Protein AF-A0A378WPT9-F1 (afdb_monomer_lite)

Foldseek 3Di:
DDDPVLLCLLQPLLVVLLVVLVCCLPPVLVVLVPDDLLVSLVVLLVCCVVCVVVNVVSLVSNLVSLVVQLVPDDDPLNVLSVLLSVLSVLLVCLCVPQQVVLNVLSNVCNVPPHDPCVVVSVVSNSVSSVSSSVSSNSSSVSSCCSSQVCVVVVVVVVPPPDDDDDDCRVVVSVFVVVVVCQQVVNDDDQWKWKWFQQLVHRDIDIGIFHWDDDPNWIKTKALAPPDSVLVRLVRRQWTWIGGHHDIAIKGWAKDPLVPCLVVQLCCCVRCVVSLVSSCVRVLFVDSHSNSRSVSSVPMIMIIIGGDD

InterPro domains:
  IPR012349 FMN-binding split barrel [G3DSA:2.30.110.10] (160-281)
  IPR013901 Anthrone oxygenase [PF08592] (54-142)

Organism: NCBI:txid134964

Structure (mmCIF, N/CA/C/O backbone):
data_AF-A0A378WPT9-F1
#
_entry.id   AF-A0A378WPT9-F1
#
loop_
_atom_site.group_PDB
_atom_site.id
_atom_site.type_symbol
_atom_site.label_atom_id
_atom_site.label_alt_id
_atom_site.label_comp_id
_atom_site.label_asym_id
_atom_site.label_entity_id
_atom_site.label_seq_id
_atom_site.pdbx_PDB_ins_code
_atom_site.Cartn_x
_atom_site.Cartn_y
_atom_site.Cartn_z
_atom_site.occupancy
_atom_site.B_iso_or_equiv
_atom_site.auth_seq_id
_atom_site.auth_comp_id
_atom_site.auth_asym_id
_atom_site.auth_atom_id
_atom_site.pdbx_PDB_model_num
ATOM 1 N N . MET A 1 1 ? 6.995 -2.272 22.817 1.00 54.47 1 MET A N 1
ATOM 2 C CA . MET A 1 1 ? 6.023 -1.960 21.741 1.00 54.47 1 MET A CA 1
ATOM 3 C C . MET A 1 1 ? 6.765 -1.294 20.589 1.00 54.47 1 MET A C 1
ATOM 5 O O . MET A 1 1 ? 7.613 -0.452 20.854 1.00 54.47 1 MET A O 1
ATOM 9 N N . LEU A 1 2 ? 6.489 -1.664 19.333 1.00 65.94 2 LEU A N 1
ATOM 10 C CA . LEU A 1 2 ? 7.047 -0.960 18.169 1.00 65.94 2 LEU A CA 1
ATOM 11 C C . LEU A 1 2 ? 6.568 0.499 18.138 1.00 65.94 2 LEU A C 1
ATOM 13 O O . LEU A 1 2 ? 5.363 0.740 18.232 1.00 65.94 2 LEU A O 1
ATOM 17 N N . SER A 1 3 ? 7.484 1.457 17.973 1.00 77.19 3 SER A N 1
ATOM 18 C CA . SER A 1 3 ? 7.113 2.871 17.858 1.00 77.19 3 SER A CA 1
ATOM 19 C C . SER A 1 3 ? 6.313 3.128 16.576 1.00 77.19 3 SER A C 1
ATOM 21 O O . SER A 1 3 ? 6.479 2.438 15.562 1.00 77.19 3 SER A O 1
ATOM 23 N N . LYS A 1 4 ? 5.434 4.138 16.611 1.00 79.56 4 LYS A N 1
ATOM 24 C CA . LYS A 1 4 ? 4.646 4.564 15.440 1.00 79.56 4 LYS A CA 1
ATOM 25 C C . LYS A 1 4 ? 5.554 4.894 14.251 1.00 79.56 4 LYS A C 1
ATOM 27 O O . LYS A 1 4 ? 5.231 4.518 13.130 1.00 79.56 4 LYS A O 1
ATOM 32 N N . SER A 1 5 ? 6.713 5.494 14.516 1.00 74.62 5 SER A N 1
ATOM 33 C CA . SER A 1 5 ? 7.710 5.845 13.504 1.00 74.62 5 SER A CA 1
ATOM 34 C C . SER A 1 5 ? 8.311 4.618 12.817 1.00 74.62 5 SER A C 1
ATOM 36 O O . SER A 1 5 ? 8.408 4.608 11.596 1.00 74.62 5 SER A O 1
ATOM 38 N N . VAL A 1 6 ? 8.633 3.544 13.555 1.00 76.62 6 VAL A N 1
ATOM 39 C CA . VAL A 1 6 ? 9.158 2.304 12.945 1.00 76.62 6 VAL A CA 1
ATOM 40 C C . VAL A 1 6 ? 8.102 1.638 12.063 1.00 76.62 6 VAL A C 1
ATOM 42 O O . VAL A 1 6 ? 8.413 1.189 10.966 1.00 76.62 6 VAL A O 1
ATOM 45 N N . ARG A 1 7 ? 6.838 1.612 12.503 1.00 83.81 7 ARG A N 1
ATOM 46 C CA . ARG A 1 7 ? 5.731 1.073 11.691 1.00 83.81 7 ARG A CA 1
ATOM 47 C C . ARG A 1 7 ? 5.487 1.908 10.435 1.00 83.81 7 ARG A C 1
ATOM 49 O O . ARG A 1 7 ? 5.281 1.342 9.367 1.00 83.81 7 ARG A O 1
ATOM 56 N N . GLY A 1 8 ? 5.523 3.233 10.572 1.00 82.69 8 GLY A N 1
ATOM 57 C CA . GLY A 1 8 ? 5.373 4.168 9.460 1.00 82.69 8 GLY A CA 1
ATOM 58 C C . GLY A 1 8 ? 6.480 3.995 8.424 1.00 82.69 8 GLY A C 1
ATOM 59 O O . GLY A 1 8 ? 6.181 3.785 7.255 1.00 82.69 8 GLY A O 1
ATOM 60 N N . ALA A 1 9 ? 7.742 3.984 8.857 1.00 77.81 9 ALA A N 1
ATOM 61 C CA . ALA A 1 9 ? 8.887 3.772 7.973 1.00 77.81 9 ALA A CA 1
ATOM 62 C C . ALA A 1 9 ? 8.844 2.399 7.284 1.00 77.81 9 ALA A C 1
ATOM 64 O O . ALA A 1 9 ? 9.086 2.306 6.081 1.00 77.81 9 ALA A O 1
ATOM 65 N N . ALA A 1 10 ? 8.478 1.344 8.022 1.00 86.75 10 ALA A N 1
ATOM 66 C CA . ALA A 1 10 ? 8.363 -0.000 7.469 1.00 86.75 10 ALA A CA 1
ATOM 67 C C . ALA A 1 10 ? 7.264 -0.116 6.405 1.00 86.75 10 ALA A C 1
ATOM 69 O O . ALA A 1 10 ? 7.409 -0.932 5.510 1.00 86.75 10 ALA A O 1
ATOM 70 N N . LEU A 1 11 ? 6.198 0.689 6.467 1.00 93.00 11 LEU A N 1
ATOM 71 C CA . LEU A 1 11 ? 5.163 0.735 5.429 1.00 93.00 11 LEU A CA 1
ATOM 72 C C . LEU A 1 11 ? 5.537 1.656 4.262 1.00 93.00 11 LEU A C 1
ATOM 74 O O . LEU A 1 11 ? 5.280 1.312 3.111 1.00 93.00 11 LEU A O 1
ATOM 78 N N . LEU A 1 12 ? 6.137 2.812 4.551 1.00 94.56 12 LEU A N 1
ATOM 79 C CA . LEU A 1 12 ? 6.382 3.865 3.569 1.00 94.56 12 LEU A CA 1
ATOM 80 C C . LEU A 1 12 ? 7.315 3.403 2.446 1.00 94.56 12 LEU A C 1
ATOM 82 O O . LEU A 1 12 ? 6.942 3.459 1.277 1.00 94.56 12 LEU A O 1
ATOM 86 N N . PHE A 1 13 ? 8.520 2.938 2.785 1.00 94.62 13 PHE A N 1
ATOM 87 C CA . PHE A 1 13 ? 9.540 2.660 1.769 1.00 94.62 13 PHE A CA 1
ATOM 88 C C . PHE A 1 13 ? 9.249 1.398 0.945 1.00 94.62 13 PHE A C 1
ATOM 90 O O . PHE A 1 13 ? 9.305 1.486 -0.281 1.00 94.62 13 PHE A O 1
ATOM 97 N N . PRO A 1 14 ? 8.859 0.251 1.539 1.00 95.50 14 PRO A N 1
ATOM 98 C CA . PRO A 1 14 ? 8.417 -0.901 0.755 1.00 95.50 14 PRO A CA 1
ATOM 99 C C . PRO A 1 14 ? 7.168 -0.608 -0.086 1.00 95.50 14 PRO A C 1
ATOM 101 O O . PRO A 1 14 ? 7.064 -1.124 -1.195 1.00 95.50 14 PRO A O 1
ATOM 104 N N . GLY A 1 15 ? 6.254 0.246 0.393 1.00 96.75 15 GLY A N 1
ATOM 105 C CA . GLY A 1 15 ? 5.071 0.661 -0.364 1.00 96.75 15 GLY A CA 1
ATOM 106 C C . GLY A 1 15 ? 5.412 1.510 -1.587 1.00 96.75 15 GLY A C 1
ATOM 107 O O . GLY A 1 15 ? 4.961 1.205 -2.690 1.00 96.75 15 GLY A O 1
ATOM 108 N N . LEU A 1 16 ? 6.264 2.527 -1.419 1.00 96.62 16 LEU A N 1
ATOM 109 C CA . LEU A 1 16 ? 6.780 3.332 -2.532 1.00 96.62 16 LEU A CA 1
ATOM 110 C C . LEU A 1 16 ? 7.555 2.471 -3.538 1.00 96.62 16 LEU A C 1
ATOM 112 O O . LEU A 1 16 ? 7.388 2.639 -4.744 1.00 96.62 16 LEU A O 1
ATOM 116 N N . LEU A 1 17 ? 8.359 1.516 -3.057 1.00 95.38 17 LEU A N 1
ATOM 117 C CA . LEU A 1 17 ? 9.118 0.605 -3.913 1.00 95.38 17 LEU A CA 1
ATOM 118 C C . LEU A 1 17 ? 8.195 -0.304 -4.735 1.00 95.38 17 LEU A C 1
ATOM 120 O O . LEU A 1 17 ? 8.354 -0.405 -5.952 1.00 95.38 17 LEU A O 1
ATOM 124 N N . ALA A 1 18 ? 7.219 -0.941 -4.080 1.00 97.12 18 ALA A N 1
ATOM 125 C CA . ALA A 1 18 ? 6.232 -1.792 -4.734 1.00 97.12 18 ALA A CA 1
ATOM 126 C C . ALA A 1 18 ? 5.399 -1.005 -5.757 1.00 97.12 18 ALA A C 1
ATOM 128 O O . ALA A 1 18 ? 5.157 -1.504 -6.852 1.00 97.12 18 ALA A O 1
ATOM 129 N N . GLY A 1 19 ? 5.018 0.236 -5.437 1.00 95.19 19 GLY A N 1
ATOM 130 C CA . GLY A 1 19 ? 4.308 1.126 -6.354 1.00 95.19 19 GLY A CA 1
ATOM 131 C C . GLY A 1 19 ? 5.138 1.504 -7.583 1.00 95.19 19 GLY A C 1
ATOM 132 O O . GLY A 1 19 ? 4.665 1.354 -8.707 1.00 95.19 19 GLY A O 1
ATOM 133 N N . ALA A 1 20 ? 6.388 1.935 -7.390 1.00 93.75 20 ALA A N 1
ATOM 134 C CA . ALA A 1 20 ? 7.275 2.334 -8.484 1.00 93.75 20 ALA A CA 1
ATOM 135 C C . ALA A 1 20 ? 7.578 1.169 -9.442 1.00 93.75 20 ALA A C 1
ATOM 137 O O . ALA A 1 20 ? 7.492 1.319 -10.662 1.00 93.75 20 ALA A O 1
ATOM 138 N N . PHE A 1 21 ? 7.892 -0.011 -8.900 1.00 94.25 21 PHE A N 1
ATOM 139 C CA . PHE A 1 21 ? 8.101 -1.212 -9.708 1.00 94.25 21 PHE A CA 1
ATOM 140 C C . PHE A 1 21 ? 6.812 -1.719 -10.349 1.00 94.25 21 PHE A C 1
ATOM 142 O O . PHE A 1 21 ? 6.828 -2.056 -11.527 1.00 94.25 21 PHE A O 1
ATOM 149 N N . GLY A 1 22 ? 5.695 -1.714 -9.620 1.00 93.38 22 GLY A N 1
ATOM 150 C CA . GLY A 1 22 ? 4.393 -2.111 -10.148 1.00 93.38 22 GLY A CA 1
ATOM 151 C C . GLY A 1 22 ? 3.978 -1.257 -11.342 1.00 93.38 22 GLY A C 1
ATOM 152 O O . GLY A 1 22 ? 3.666 -1.799 -12.397 1.00 93.38 22 GLY A O 1
ATOM 153 N N . TYR A 1 23 ? 4.064 0.071 -11.216 1.00 94.00 23 TYR A N 1
ATOM 154 C CA . TYR A 1 23 ? 3.789 0.990 -12.321 1.00 94.00 23 TYR A CA 1
ATOM 155 C C . TYR A 1 23 ? 4.724 0.746 -13.512 1.00 94.00 23 TYR A C 1
ATOM 157 O O . TYR A 1 23 ? 4.277 0.710 -14.659 1.00 94.00 23 TYR A O 1
ATOM 165 N N . GLY A 1 24 ? 6.015 0.529 -13.243 1.00 91.75 24 GLY A N 1
ATOM 166 C CA . GLY A 1 24 ? 6.990 0.167 -14.268 1.00 91.75 24 GLY A CA 1
ATOM 167 C C . GLY A 1 24 ? 6.595 -1.097 -15.034 1.00 91.75 24 GLY A C 1
ATOM 168 O O . GLY A 1 24 ? 6.582 -1.089 -16.262 1.00 91.75 24 GLY A O 1
ATOM 169 N N . ALA A 1 25 ? 6.214 -2.149 -14.312 1.00 91.62 25 ALA A N 1
ATOM 170 C CA . ALA A 1 25 ? 5.889 -3.455 -14.868 1.00 91.62 25 ALA A CA 1
ATOM 171 C C . ALA A 1 25 ? 4.603 -3.456 -15.707 1.00 91.62 25 ALA A C 1
ATOM 173 O O . ALA A 1 25 ? 4.537 -4.177 -16.700 1.00 91.62 25 ALA A O 1
ATOM 174 N N . VAL A 1 26 ? 3.592 -2.668 -15.320 1.00 90.94 26 VAL A N 1
ATOM 175 C CA . VAL A 1 26 ? 2.279 -2.668 -15.994 1.00 90.94 26 VAL A CA 1
ATOM 176 C C . VAL A 1 26 ? 2.121 -1.571 -17.045 1.00 90.94 26 VAL A C 1
ATOM 178 O O . VAL A 1 26 ? 1.349 -1.761 -17.973 1.00 90.94 26 VAL A O 1
ATOM 181 N N . ASN A 1 27 ? 2.858 -0.458 -16.944 1.00 90.62 27 ASN A N 1
ATOM 182 C CA . ASN A 1 27 ? 2.762 0.648 -17.905 1.00 90.62 27 ASN A CA 1
ATOM 183 C C . ASN A 1 27 ? 4.053 0.828 -18.706 1.00 90.62 27 ASN A C 1
ATOM 185 O O . ASN A 1 27 ? 4.047 0.736 -19.929 1.00 90.62 27 ASN A O 1
ATOM 189 N N . VAL A 1 28 ? 5.180 1.067 -18.029 1.00 91.00 28 VAL A N 1
ATOM 190 C CA . VAL A 1 28 ? 6.424 1.497 -18.697 1.00 91.00 28 VAL A CA 1
ATOM 191 C C . VAL A 1 28 ? 6.997 0.401 -19.599 1.00 91.00 28 VAL A C 1
ATOM 193 O O . VAL A 1 28 ? 7.442 0.691 -20.706 1.00 91.00 28 VAL A O 1
ATOM 196 N N . VAL A 1 29 ? 6.969 -0.863 -19.159 1.00 91.19 29 VAL A N 1
ATOM 197 C CA . VAL A 1 29 ? 7.432 -1.999 -19.977 1.00 91.19 29 VAL A CA 1
ATOM 198 C C . VAL A 1 29 ? 6.613 -2.135 -21.257 1.00 91.19 29 VAL A C 1
ATOM 200 O O . VAL A 1 29 ? 7.190 -2.355 -22.317 1.00 91.19 29 VAL A O 1
ATOM 203 N N . TYR A 1 30 ? 5.293 -1.972 -21.174 1.00 91.81 30 TYR A N 1
ATOM 204 C CA . TYR A 1 30 ? 4.422 -2.061 -22.343 1.00 91.81 30 TYR A CA 1
ATOM 205 C C . TYR A 1 30 ? 4.609 -0.859 -23.268 1.00 91.81 30 TYR A C 1
ATOM 207 O O . TYR A 1 30 ? 4.782 -1.054 -24.463 1.00 91.81 30 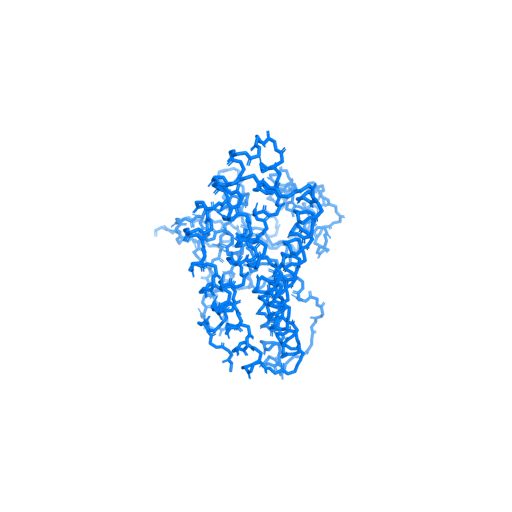TYR A O 1
ATOM 215 N N . ALA A 1 31 ? 4.743 0.354 -22.726 1.00 91.88 31 ALA A N 1
ATOM 216 C CA . ALA A 1 31 ? 5.082 1.534 -23.520 1.00 91.88 31 ALA A CA 1
ATOM 217 C C . ALA A 1 31 ? 6.404 1.362 -24.296 1.00 91.88 31 ALA A C 1
ATOM 219 O O . ALA A 1 31 ? 6.502 1.752 -25.454 1.00 91.88 31 ALA A O 1
ATOM 220 N N . PHE A 1 32 ? 7.414 0.711 -23.704 1.00 92.56 32 PHE A N 1
ATOM 221 C CA . PHE A 1 32 ? 8.672 0.398 -24.392 1.00 92.56 32 PHE A CA 1
ATOM 222 C C . PHE A 1 32 ? 8.554 -0.621 -25.535 1.00 92.56 32 PHE A C 1
ATOM 224 O O . PHE A 1 32 ? 9.524 -0.784 -26.279 1.00 92.56 32 PHE A O 1
ATOM 231 N N . ARG A 1 33 ? 7.449 -1.365 -25.637 1.00 90.06 33 ARG A N 1
ATOM 232 C CA . ARG A 1 33 ? 7.206 -2.320 -26.730 1.00 90.06 33 ARG A CA 1
ATOM 233 C C . ARG A 1 33 ? 6.516 -1.665 -27.929 1.00 90.06 33 ARG A C 1
ATOM 235 O O . ARG A 1 33 ? 6.688 -2.159 -29.033 1.00 90.06 33 ARG A O 1
ATOM 242 N N . GLU A 1 34 ? 5.815 -0.556 -27.708 1.00 94.12 34 GLU A N 1
ATOM 243 C CA . GLU A 1 34 ? 5.058 0.168 -28.741 1.00 94.12 34 GLU A CA 1
ATOM 244 C C . GLU A 1 34 ? 5.898 1.182 -29.529 1.00 94.12 34 GLU A C 1
ATOM 246 O O . GLU A 1 34 ? 5.472 1.674 -30.569 1.00 94.12 34 GLU A O 1
ATOM 251 N N . VAL A 1 35 ? 7.087 1.538 -29.034 1.00 94.62 35 VAL A N 1
ATOM 252 C CA . VAL A 1 35 ? 7.933 2.570 -29.648 1.00 94.62 35 VAL A CA 1
ATOM 253 C C . VAL A 1 35 ? 9.115 1.969 -30.418 1.00 94.62 35 VAL A C 1
ATOM 255 O O . VAL A 1 35 ? 9.619 0.908 -30.032 1.00 94.62 35 VAL A O 1
ATOM 258 N N . PRO A 1 36 ? 9.620 2.665 -31.458 1.00 95.69 36 PRO A N 1
ATOM 259 C CA . PRO A 1 36 ? 10.861 2.302 -32.143 1.00 95.69 36 PRO A CA 1
ATOM 260 C C . PRO A 1 36 ? 12.048 2.103 -31.184 1.00 95.69 36 PRO A C 1
ATOM 262 O O . PRO A 1 36 ? 12.105 2.690 -30.099 1.00 95.69 36 PRO A O 1
ATOM 265 N N . LEU A 1 37 ? 13.012 1.256 -31.565 1.00 92.69 37 LEU A N 1
ATOM 266 C CA . LEU A 1 37 ? 14.121 0.853 -30.684 1.00 92.69 37 LEU A CA 1
ATOM 267 C C . LEU A 1 37 ? 15.026 2.016 -30.263 1.00 92.69 37 LEU A C 1
ATOM 269 O O . LEU A 1 37 ? 15.473 2.059 -29.117 1.00 92.69 37 LEU A O 1
ATOM 273 N N . ASP A 1 38 ? 15.277 2.960 -31.161 1.00 92.56 38 ASP A N 1
ATOM 274 C CA . ASP A 1 38 ? 16.030 4.188 -30.906 1.00 92.56 38 ASP A CA 1
ATOM 275 C C . ASP A 1 38 ? 15.329 5.063 -29.854 1.00 92.56 38 ASP A C 1
ATOM 277 O O . ASP A 1 38 ? 15.961 5.490 -28.880 1.00 92.56 38 ASP A O 1
ATOM 281 N N . VAL A 1 39 ? 14.006 5.235 -29.968 1.00 94.75 39 VAL A N 1
ATOM 282 C CA . VAL A 1 39 ? 13.186 5.952 -28.979 1.00 94.75 39 VAL A CA 1
ATOM 283 C C . VAL A 1 39 ? 13.199 5.211 -27.641 1.00 94.75 39 VAL A C 1
ATOM 285 O O . VAL A 1 39 ? 13.451 5.820 -26.595 1.00 94.75 39 VAL A O 1
ATOM 288 N N . ARG A 1 40 ? 13.000 3.883 -27.662 1.00 94.44 40 ARG A N 1
ATOM 289 C CA . ARG A 1 40 ? 13.069 3.019 -26.474 1.00 94.44 40 ARG A CA 1
ATOM 290 C C . ARG A 1 40 ? 14.395 3.213 -25.751 1.00 94.44 40 ARG A C 1
ATOM 292 O O . ARG A 1 40 ? 14.383 3.486 -24.554 1.00 94.44 40 ARG A O 1
ATOM 299 N N . PHE A 1 41 ? 15.529 3.048 -26.430 1.00 94.62 41 PHE A N 1
ATOM 300 C CA . PHE A 1 41 ? 16.849 3.110 -25.799 1.00 94.62 41 PHE A CA 1
ATOM 301 C C . PHE A 1 41 ? 17.178 4.513 -25.297 1.00 94.62 41 PHE A C 1
ATOM 303 O O . PHE A 1 41 ? 17.634 4.648 -24.159 1.00 94.62 41 PHE A O 1
ATOM 310 N N . THR A 1 42 ? 16.864 5.550 -26.073 1.00 93.44 42 THR A N 1
ATOM 311 C CA . THR A 1 42 ? 17.063 6.947 -25.668 1.00 93.44 42 THR A CA 1
ATOM 312 C C . THR A 1 42 ? 16.286 7.269 -24.391 1.00 93.44 42 THR A C 1
ATOM 314 O O . THR A 1 42 ? 16.871 7.717 -23.398 1.00 93.44 42 THR A O 1
ATOM 317 N N . PHE A 1 43 ? 14.983 6.958 -24.363 1.00 93.12 43 PHE A N 1
ATOM 318 C CA . PHE A 1 43 ? 14.150 7.192 -23.185 1.00 93.12 43 PHE A CA 1
ATOM 319 C C . PHE A 1 43 ? 14.582 6.326 -21.996 1.00 93.12 43 PHE A C 1
ATOM 321 O O . PHE A 1 43 ? 14.669 6.818 -20.873 1.00 93.12 43 PHE A O 1
ATOM 328 N N . HIS A 1 44 ? 14.922 5.054 -22.219 1.00 92.38 44 HIS A N 1
ATOM 329 C CA . HIS A 1 44 ? 15.377 4.149 -21.163 1.00 92.38 44 HIS A CA 1
ATOM 330 C C . HIS A 1 44 ? 16.659 4.663 -20.493 1.00 92.38 44 HIS A C 1
ATOM 332 O O . HIS A 1 44 ? 16.755 4.675 -19.265 1.00 92.38 44 HIS A O 1
ATOM 338 N N . VAL A 1 45 ? 17.637 5.142 -21.266 1.00 92.38 45 VAL A N 1
ATOM 339 C CA . VAL A 1 45 ? 18.879 5.713 -20.723 1.00 92.38 45 VAL A CA 1
ATOM 340 C C . VAL A 1 45 ? 18.610 6.982 -19.920 1.00 92.38 45 VAL A C 1
ATOM 342 O O . VAL A 1 45 ? 19.143 7.118 -18.812 1.00 92.38 45 VAL A O 1
ATOM 345 N N . ALA A 1 46 ? 17.774 7.887 -20.438 1.00 92.75 46 ALA A N 1
ATOM 346 C CA . ALA A 1 46 ? 17.387 9.105 -19.731 1.00 92.75 46 ALA A CA 1
ATOM 347 C C . ALA A 1 46 ? 16.677 8.779 -18.407 1.00 92.75 46 ALA A C 1
ATOM 349 O O . ALA A 1 46 ? 17.082 9.258 -17.345 1.00 92.75 46 ALA A O 1
ATOM 350 N N . LEU A 1 47 ? 15.695 7.876 -18.453 1.00 89.75 47 LEU A N 1
ATOM 351 C CA . LEU A 1 47 ? 14.941 7.418 -17.291 1.00 89.75 47 LEU A CA 1
ATOM 352 C C . LEU A 1 47 ? 15.861 6.831 -16.217 1.00 89.75 47 LEU A C 1
ATOM 354 O O . LEU A 1 47 ? 15.711 7.135 -15.038 1.00 89.75 47 LEU A O 1
ATOM 358 N N . MET A 1 48 ? 16.843 6.012 -16.598 1.00 87.06 48 MET A N 1
ATOM 359 C CA . MET A 1 48 ? 17.765 5.399 -15.638 1.00 87.06 48 MET A CA 1
ATOM 360 C C . MET A 1 48 ? 18.765 6.368 -15.029 1.00 87.06 48 MET A C 1
ATOM 362 O O . MET A 1 48 ? 19.160 6.172 -13.879 1.00 87.06 48 MET A O 1
ATOM 366 N N . ARG A 1 49 ? 19.174 7.403 -15.767 1.00 87.31 49 ARG A N 1
ATOM 367 C CA . ARG A 1 49 ? 20.039 8.456 -15.228 1.00 87.31 49 ARG A CA 1
ATOM 368 C C . ARG A 1 49 ? 19.349 9.180 -14.071 1.00 87.31 49 ARG A C 1
ATOM 370 O O . ARG A 1 49 ? 19.986 9.422 -13.053 1.00 87.31 49 ARG A O 1
ATOM 377 N N . VAL A 1 50 ? 18.055 9.466 -14.217 1.00 86.12 50 VAL A N 1
ATOM 378 C CA . VAL A 1 50 ? 17.252 10.159 -13.198 1.00 86.12 50 VAL A CA 1
ATOM 379 C C . VAL A 1 50 ? 16.828 9.207 -12.075 1.00 86.12 50 VAL A C 1
ATOM 381 O O . VAL A 1 50 ? 17.013 9.506 -10.897 1.00 86.12 50 VAL A O 1
ATOM 384 N N . ASN A 1 51 ? 16.315 8.023 -12.418 1.00 85.62 51 ASN A N 1
ATOM 385 C CA . ASN A 1 51 ? 15.760 7.092 -11.433 1.00 85.62 51 ASN A CA 1
ATOM 386 C C . ASN A 1 51 ? 16.819 6.289 -10.676 1.00 85.62 51 ASN A C 1
ATOM 388 O O . ASN A 1 51 ? 16.522 5.778 -9.599 1.00 85.62 51 ASN A O 1
ATOM 392 N N . GLY A 1 52 ? 18.032 6.138 -11.213 1.00 82.69 52 GLY A N 1
ATOM 393 C CA . GLY A 1 52 ? 19.080 5.296 -10.631 1.00 82.69 52 GLY A CA 1
ATOM 394 C C . GLY A 1 52 ? 19.343 5.598 -9.149 1.00 82.69 52 GLY A C 1
ATOM 395 O O . GLY A 1 52 ? 19.132 4.708 -8.321 1.00 82.69 52 GLY A O 1
ATOM 396 N N . PRO A 1 53 ? 19.735 6.834 -8.786 1.00 84.94 53 PRO A N 1
ATOM 397 C CA . PRO A 1 53 ? 19.995 7.210 -7.395 1.00 84.94 53 PRO A CA 1
ATOM 398 C C . PRO A 1 53 ? 18.761 7.080 -6.495 1.00 84.94 53 PRO A C 1
ATOM 400 O O . PRO A 1 53 ? 18.851 6.553 -5.387 1.00 84.94 53 PRO A O 1
ATOM 403 N N . VAL A 1 54 ? 17.594 7.509 -6.989 1.00 87.56 54 VAL A N 1
ATOM 404 C CA . VAL A 1 54 ? 16.330 7.480 -6.236 1.00 87.56 54 VAL A CA 1
ATOM 405 C C . VAL A 1 54 ? 15.943 6.046 -5.882 1.00 87.56 54 VAL A C 1
ATOM 407 O O . VAL A 1 54 ? 15.643 5.749 -4.726 1.00 87.56 54 VAL A O 1
ATOM 410 N N . MET A 1 55 ? 16.005 5.134 -6.853 1.00 88.94 55 MET A N 1
ATOM 411 C CA . MET A 1 55 ? 15.627 3.740 -6.643 1.00 88.94 55 MET A CA 1
ATOM 412 C C . MET A 1 55 ? 16.607 3.011 -5.727 1.00 88.94 55 MET A C 1
ATOM 414 O O . MET A 1 55 ? 16.160 2.265 -4.863 1.00 88.94 55 MET A O 1
ATOM 418 N N . GLN A 1 56 ? 17.920 3.234 -5.851 1.00 86.38 56 GLN A N 1
ATOM 419 C CA . GLN A 1 56 ? 18.894 2.604 -4.947 1.00 86.38 56 GLN A CA 1
ATOM 420 C C . GLN A 1 56 ? 18.684 3.047 -3.493 1.00 86.38 56 GLN A C 1
ATOM 422 O O . GLN A 1 56 ? 18.634 2.201 -2.597 1.00 86.38 56 GLN A O 1
ATOM 427 N N . SER A 1 57 ? 18.465 4.346 -3.267 1.00 88.56 57 SER A N 1
ATOM 428 C CA . SER A 1 57 ? 18.140 4.885 -1.941 1.00 88.56 57 SER A CA 1
ATOM 429 C C . SER A 1 57 ? 16.841 4.296 -1.393 1.00 88.56 57 SER A C 1
ATOM 431 O O . SER A 1 57 ? 16.7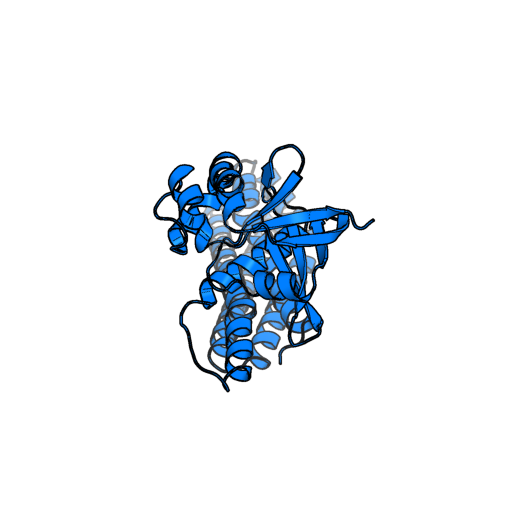97 3.830 -0.255 1.00 88.56 57 SER A O 1
ATOM 433 N N . LEU A 1 58 ? 15.789 4.247 -2.216 1.00 91.94 58 LEU A N 1
ATOM 434 C CA . LEU A 1 58 ? 14.495 3.695 -1.823 1.00 91.94 58 LEU A CA 1
ATOM 435 C C . LEU A 1 58 ? 14.585 2.209 -1.451 1.00 91.94 58 LEU A C 1
ATOM 437 O O . LEU A 1 58 ? 13.995 1.782 -0.459 1.00 91.94 58 LEU A O 1
ATOM 441 N N . MET A 1 59 ? 15.348 1.423 -2.212 1.00 91.75 59 MET A N 1
ATOM 442 C CA . MET A 1 59 ? 15.566 0.007 -1.921 1.00 91.75 59 MET A CA 1
ATOM 443 C C . MET A 1 59 ? 16.353 -0.194 -0.626 1.00 91.75 59 MET A C 1
ATOM 445 O O . MET A 1 59 ? 15.946 -1.010 0.200 1.00 91.75 59 MET A O 1
ATOM 449 N N . GLY A 1 60 ? 17.424 0.576 -0.406 1.00 89.06 60 GLY A N 1
ATOM 450 C CA . GLY A 1 60 ? 18.185 0.534 0.845 1.00 89.06 60 GLY A CA 1
ATOM 451 C C . GLY A 1 60 ? 17.313 0.860 2.061 1.00 89.06 60 GLY A C 1
ATOM 452 O O . GLY A 1 60 ? 17.326 0.130 3.053 1.00 89.06 60 GLY A O 1
ATOM 453 N N . LEU A 1 61 ? 16.475 1.895 1.956 1.00 93.31 61 LEU A N 1
ATOM 454 C CA . LEU A 1 61 ? 15.529 2.279 3.007 1.00 93.31 61 LEU A CA 1
ATOM 455 C C . LEU A 1 61 ? 14.427 1.231 3.227 1.00 93.31 61 LEU A C 1
ATOM 457 O O . LEU A 1 61 ? 14.025 1.000 4.367 1.00 93.31 61 LEU A O 1
ATOM 461 N N . ALA A 1 62 ? 13.963 0.554 2.173 1.00 94.38 62 ALA A N 1
ATOM 462 C CA . ALA A 1 62 ? 13.004 -0.544 2.285 1.00 94.38 62 ALA A CA 1
ATOM 463 C C . ALA A 1 62 ? 13.610 -1.774 2.990 1.00 94.38 62 ALA A C 1
ATOM 465 O O . ALA A 1 62 ? 12.973 -2.352 3.878 1.00 94.38 62 ALA A O 1
ATOM 466 N N . VAL A 1 63 ? 14.852 -2.152 2.658 1.00 94.56 63 VAL A N 1
ATOM 467 C CA . VAL A 1 63 ? 15.579 -3.231 3.354 1.00 94.56 63 VAL A CA 1
ATOM 468 C C . VAL A 1 63 ? 15.778 -2.863 4.822 1.00 94.56 63 VAL A C 1
ATOM 470 O O . VAL A 1 63 ? 15.404 -3.635 5.703 1.00 94.56 63 VAL A O 1
ATOM 473 N N . LEU A 1 64 ? 16.283 -1.660 5.104 1.00 92.00 64 LEU A N 1
ATOM 474 C CA . LEU A 1 64 ? 16.508 -1.196 6.471 1.00 92.00 64 LEU A CA 1
ATOM 475 C C . LEU A 1 64 ? 15.203 -1.156 7.278 1.00 92.00 64 LEU A C 1
ATOM 477 O O . LEU A 1 64 ? 15.152 -1.665 8.395 1.00 92.00 64 LEU A O 1
ATOM 481 N N . GLY A 1 65 ? 14.131 -0.600 6.709 1.00 91.12 65 GLY A N 1
ATOM 482 C CA . GLY A 1 65 ? 12.829 -0.496 7.367 1.00 91.12 65 GLY A CA 1
ATOM 483 C C . GLY A 1 65 ? 12.233 -1.859 7.723 1.00 91.12 65 GLY A C 1
ATOM 484 O O . GLY A 1 65 ? 11.752 -2.050 8.843 1.00 91.12 65 GLY A O 1
ATOM 485 N N . THR A 1 66 ? 12.310 -2.831 6.808 1.00 94.50 66 THR A N 1
ATOM 486 C CA . THR A 1 66 ? 11.836 -4.202 7.072 1.00 94.50 66 THR A CA 1
ATOM 487 C C . THR A 1 66 ? 12.728 -4.942 8.066 1.00 94.50 66 THR A C 1
ATOM 489 O O . THR A 1 66 ? 12.207 -5.628 8.944 1.00 94.50 66 THR A O 1
ATOM 492 N N . LEU A 1 67 ? 14.050 -4.753 8.005 1.00 94.62 67 LEU A N 1
ATOM 493 C CA . LEU A 1 67 ? 14.991 -5.347 8.955 1.00 94.62 67 LEU A CA 1
ATOM 494 C C . LEU A 1 67 ? 14.771 -4.807 10.373 1.00 94.62 67 LEU A C 1
ATOM 496 O O . LEU A 1 67 ? 14.676 -5.583 11.323 1.00 94.62 67 LEU A O 1
ATOM 500 N N . VAL A 1 68 ? 14.618 -3.487 10.527 1.00 91.75 68 VAL A N 1
ATOM 501 C CA . VAL A 1 68 ? 14.291 -2.872 11.822 1.00 91.75 68 VAL A CA 1
ATOM 502 C C . VAL A 1 68 ? 12.951 -3.402 12.332 1.00 91.75 68 VAL A C 1
ATOM 504 O O . VAL A 1 68 ? 12.841 -3.739 13.511 1.00 91.75 68 VAL A O 1
ATOM 507 N N . LEU A 1 69 ? 11.940 -3.537 11.465 1.00 91.19 69 LEU A N 1
ATOM 508 C CA . LEU A 1 69 ? 10.667 -4.159 11.833 1.00 91.19 69 LEU A CA 1
ATOM 509 C C . LEU A 1 69 ? 10.871 -5.598 12.329 1.00 91.19 69 LEU A C 1
ATOM 511 O O . LEU A 1 69 ? 10.312 -5.950 13.367 1.00 91.19 69 LEU A O 1
ATOM 515 N N . ALA A 1 70 ? 11.682 -6.410 11.649 1.00 94.00 70 ALA A N 1
ATOM 516 C CA . ALA A 1 70 ? 11.962 -7.790 12.040 1.00 94.00 70 ALA A CA 1
ATOM 517 C C . ALA A 1 70 ? 12.679 -7.874 13.395 1.00 94.00 70 ALA A C 1
ATOM 519 O O . ALA A 1 70 ? 12.202 -8.566 14.294 1.00 94.00 70 ALA A O 1
ATOM 520 N N . VAL A 1 71 ? 13.761 -7.112 13.581 1.00 93.50 71 VAL A N 1
ATOM 521 C CA . VAL A 1 71 ? 14.556 -7.085 14.822 1.00 93.50 71 VAL A CA 1
ATOM 522 C C . VAL A 1 71 ? 13.727 -6.603 16.016 1.00 93.50 71 VAL A C 1
ATOM 524 O O . VAL A 1 71 ? 13.879 -7.104 17.128 1.00 93.50 71 VAL A O 1
ATOM 527 N N . ARG A 1 72 ? 12.821 -5.641 15.802 1.00 88.81 72 ARG A N 1
ATOM 528 C CA . ARG A 1 72 ? 11.981 -5.064 16.866 1.00 88.81 72 ARG A CA 1
ATOM 529 C C . ARG A 1 72 ? 10.692 -5.855 17.129 1.00 88.81 72 ARG A C 1
ATOM 531 O O . ARG A 1 72 ? 9.977 -5.526 18.077 1.00 88.81 72 ARG A O 1
ATOM 538 N N . SER A 1 73 ? 10.386 -6.867 16.318 1.00 86.44 73 SER A N 1
ATOM 539 C CA . SER A 1 73 ? 9.198 -7.721 16.455 1.00 86.44 73 SER A CA 1
ATOM 540 C C . SER A 1 73 ? 9.504 -9.016 17.214 1.00 86.44 73 SER A C 1
ATOM 542 O O . SER A 1 73 ? 10.649 -9.458 17.298 1.00 86.44 73 SER A O 1
ATOM 544 N N . ARG A 1 74 ? 8.467 -9.672 17.751 1.00 85.06 74 ARG A N 1
ATOM 545 C CA . ARG A 1 74 ? 8.577 -10.975 18.434 1.00 85.06 74 ARG A CA 1
ATOM 546 C C . ARG A 1 74 ? 7.622 -12.009 17.823 1.00 85.06 74 ARG A C 1
ATOM 548 O O . ARG A 1 74 ? 6.695 -11.661 17.095 1.00 85.06 74 ARG A O 1
ATOM 555 N N . GLY A 1 75 ? 7.872 -13.293 18.087 1.00 87.38 75 GLY A N 1
ATOM 556 C CA . GLY A 1 75 ? 6.978 -14.397 17.709 1.00 87.38 75 GLY A CA 1
ATOM 557 C C . GLY A 1 75 ? 6.668 -14.490 16.207 1.00 87.38 75 GLY A C 1
ATOM 558 O O . GLY A 1 75 ? 7.562 -14.405 15.363 1.00 87.38 75 GLY A O 1
ATOM 559 N N . GLY A 1 76 ? 5.388 -14.684 15.868 1.00 84.06 76 GLY A N 1
ATOM 560 C CA . GLY A 1 76 ? 4.914 -14.769 14.479 1.00 84.06 76 GLY A CA 1
ATOM 561 C C . GLY A 1 76 ? 5.189 -13.503 13.660 1.00 84.06 76 GLY A C 1
ATOM 562 O O . GLY A 1 76 ? 5.602 -13.607 12.508 1.00 84.06 76 GLY A O 1
ATOM 563 N N . GLN A 1 77 ? 5.077 -12.321 14.276 1.00 87.06 77 GLN A N 1
ATOM 564 C CA . GLN A 1 77 ? 5.349 -11.042 13.615 1.00 87.06 77 GLN A CA 1
ATOM 565 C C . GLN A 1 77 ? 6.797 -10.951 13.124 1.00 87.06 77 GLN A C 1
ATOM 567 O O . GLN A 1 77 ? 7.041 -10.501 12.006 1.00 87.06 77 GLN A O 1
ATOM 572 N N . ARG A 1 78 ? 7.757 -11.430 13.931 1.00 92.25 78 ARG A N 1
ATOM 573 C CA . ARG A 1 78 ? 9.178 -11.472 13.554 1.00 92.25 78 ARG A CA 1
ATOM 574 C C . ARG A 1 78 ? 9.414 -12.338 12.323 1.00 92.25 78 ARG A C 1
ATOM 576 O O . ARG A 1 78 ? 10.144 -11.919 11.435 1.00 92.25 78 ARG A O 1
ATOM 583 N N . ARG A 1 79 ? 8.792 -13.521 12.252 1.00 93.06 79 ARG A N 1
ATOM 584 C CA . ARG A 1 79 ? 8.943 -14.437 11.105 1.00 93.06 79 ARG A CA 1
ATOM 585 C C . ARG A 1 79 ? 8.414 -13.821 9.809 1.00 93.06 79 ARG A C 1
ATOM 587 O O . ARG A 1 79 ? 9.087 -13.891 8.785 1.00 93.06 79 ARG A O 1
ATOM 594 N N . ILE A 1 80 ? 7.256 -13.163 9.866 1.00 90.88 80 ILE A N 1
ATOM 595 C CA . ILE A 1 80 ? 6.672 -12.480 8.701 1.00 90.88 80 ILE A CA 1
ATOM 596 C C . ILE A 1 80 ? 7.536 -11.292 8.273 1.00 90.88 80 ILE A C 1
ATOM 598 O O . ILE A 1 80 ? 7.853 -11.160 7.095 1.00 90.88 80 ILE A O 1
ATOM 602 N N . ALA A 1 81 ? 7.960 -10.454 9.222 1.00 93.31 81 ALA A N 1
ATOM 603 C CA . ALA A 1 81 ? 8.820 -9.313 8.930 1.00 93.31 81 ALA A CA 1
ATOM 604 C C . ALA A 1 81 ? 10.183 -9.744 8.360 1.00 93.31 81 ALA A C 1
ATOM 606 O O . ALA A 1 81 ? 10.638 -9.157 7.385 1.00 93.31 81 ALA A O 1
ATOM 607 N N . ALA A 1 82 ? 10.793 -10.807 8.896 1.00 96.50 82 ALA A N 1
ATOM 608 C CA . ALA A 1 82 ? 12.031 -11.371 8.360 1.00 96.50 82 ALA A CA 1
ATOM 609 C C . ALA A 1 82 ? 11.845 -11.913 6.933 1.00 96.50 82 ALA A C 1
ATOM 611 O O . ALA A 1 82 ? 12.686 -11.674 6.071 1.00 96.50 82 ALA A O 1
ATOM 612 N N . SER A 1 83 ? 10.715 -12.572 6.656 1.00 97.56 83 SER A N 1
ATOM 613 C CA . SER A 1 83 ? 10.375 -13.031 5.301 1.00 97.56 83 SER A CA 1
ATOM 614 C C . SER A 1 83 ? 10.228 -11.854 4.330 1.00 97.56 83 SER A C 1
ATOM 616 O O . SER A 1 83 ? 10.718 -11.912 3.204 1.00 97.56 83 SER A O 1
ATOM 618 N N . ALA A 1 84 ? 9.620 -10.749 4.777 1.00 97.12 84 ALA A N 1
ATOM 619 C CA . ALA A 1 84 ? 9.553 -9.519 3.994 1.00 97.12 84 ALA A CA 1
ATOM 620 C C . ALA A 1 84 ? 10.952 -8.945 3.715 1.00 97.12 84 ALA A C 1
ATOM 622 O O . ALA A 1 84 ? 11.233 -8.583 2.576 1.00 97.12 84 ALA A O 1
ATOM 623 N N . THR A 1 85 ? 11.848 -8.918 4.710 1.00 97.81 85 THR A N 1
ATOM 624 C CA . THR A 1 85 ? 13.243 -8.484 4.521 1.00 97.81 85 THR A CA 1
ATOM 625 C C . THR A 1 85 ? 13.959 -9.325 3.473 1.00 97.81 85 THR A C 1
ATOM 627 O O . THR A 1 85 ? 14.592 -8.761 2.586 1.00 97.81 85 THR A O 1
ATOM 630 N N . VAL A 1 86 ? 13.821 -10.654 3.519 1.00 98.31 86 VAL A N 1
ATOM 631 C CA . VAL A 1 86 ? 14.414 -11.548 2.510 1.00 98.31 86 VAL A CA 1
ATOM 632 C C . VAL A 1 86 ? 13.908 -11.198 1.111 1.00 98.31 86 VAL A C 1
ATOM 634 O O . VAL A 1 86 ? 14.713 -11.028 0.201 1.00 98.31 86 VAL A O 1
ATOM 637 N N . LEU A 1 87 ? 12.598 -11.017 0.933 1.00 98.44 87 LEU A N 1
ATOM 638 C CA . LEU A 1 87 ? 12.020 -10.683 -0.371 1.00 98.44 87 LEU A CA 1
ATOM 639 C C . LEU A 1 87 ? 12.477 -9.316 -0.904 1.00 98.44 87 LEU A C 1
ATOM 641 O O . LEU A 1 87 ? 12.797 -9.206 -2.089 1.00 98.44 87 LEU A O 1
ATOM 645 N N . VAL A 1 88 ? 12.555 -8.279 -0.060 1.00 97.44 88 VAL A N 1
ATOM 646 C CA . VAL A 1 88 ? 13.093 -6.972 -0.489 1.00 97.44 88 VAL A CA 1
ATOM 647 C C . VAL A 1 88 ? 14.574 -7.094 -0.857 1.00 97.44 88 VAL A C 1
ATOM 649 O O . VAL A 1 88 ? 14.992 -6.550 -1.878 1.00 97.44 88 VAL A O 1
ATOM 652 N N . SER A 1 89 ? 15.361 -7.853 -0.090 1.00 96.81 89 SER A N 1
ATOM 653 C CA . SER A 1 89 ? 16.768 -8.114 -0.409 1.00 96.81 89 SER A CA 1
ATOM 654 C C . SER A 1 89 ? 16.925 -8.861 -1.734 1.00 96.81 89 SER A C 1
ATOM 656 O O . SER A 1 89 ? 17.752 -8.474 -2.552 1.00 96.81 89 SER A O 1
ATOM 658 N N . VAL A 1 90 ? 16.092 -9.869 -2.013 1.00 97.50 90 VAL A N 1
ATOM 659 C CA . VAL A 1 90 ? 16.076 -10.556 -3.317 1.00 97.50 90 VAL A CA 1
ATOM 660 C C . VAL A 1 90 ? 15.736 -9.576 -4.443 1.00 97.50 90 VAL A C 1
ATOM 662 O O . VAL A 1 90 ? 16.443 -9.535 -5.448 1.00 97.50 90 VAL A O 1
ATOM 665 N N . SER A 1 91 ? 14.723 -8.722 -4.262 1.00 96.56 91 SER A N 1
ATOM 666 C CA . SER A 1 91 ? 14.376 -7.661 -5.222 1.00 96.56 91 SER A CA 1
ATOM 667 C C . SER A 1 91 ? 15.567 -6.725 -5.514 1.00 96.56 91 SER A C 1
ATOM 669 O O . SER A 1 91 ? 15.831 -6.373 -6.673 1.00 96.56 91 SER A O 1
ATOM 671 N N . PHE A 1 92 ? 16.340 -6.372 -4.478 1.00 94.50 92 PHE A N 1
ATOM 672 C CA . PHE A 1 92 ? 17.580 -5.597 -4.587 1.00 94.50 92 PHE A CA 1
ATOM 673 C C . PHE A 1 92 ? 18.678 -6.328 -5.350 1.00 94.50 92 PHE A C 1
ATOM 675 O O . PHE A 1 92 ? 19.232 -5.765 -6.294 1.00 94.50 92 PHE A O 1
ATOM 682 N N . LEU A 1 93 ? 18.955 -7.584 -5.009 1.00 93.94 93 LEU A N 1
ATOM 683 C CA . LEU A 1 93 ? 19.990 -8.378 -5.668 1.00 93.94 93 LEU A CA 1
ATOM 684 C C . LEU A 1 93 ? 19.673 -8.597 -7.153 1.00 93.94 93 LEU A C 1
ATOM 686 O O . LEU A 1 93 ? 20.536 -8.366 -8.000 1.00 93.94 93 LEU A O 1
ATOM 690 N N . VAL A 1 94 ? 18.422 -8.927 -7.491 1.00 95.69 94 VAL A N 1
ATOM 691 C CA . VAL A 1 94 ? 17.963 -9.040 -8.889 1.00 95.69 94 VAL A CA 1
ATOM 692 C C . VAL A 1 94 ? 18.147 -7.716 -9.634 1.00 95.69 94 VAL A C 1
ATOM 694 O O . VAL A 1 94 ? 18.598 -7.697 -10.778 1.00 95.69 94 VAL A O 1
ATOM 697 N N . THR A 1 95 ? 17.881 -6.582 -8.982 1.00 93.19 95 THR A N 1
ATOM 698 C CA . THR A 1 95 ? 18.137 -5.269 -9.586 1.00 93.19 95 THR A CA 1
ATOM 699 C C . THR A 1 95 ? 19.627 -5.032 -9.811 1.00 93.19 95 THR A C 1
ATOM 701 O O . THR A 1 95 ? 20.022 -4.627 -10.904 1.00 93.19 95 THR A O 1
ATOM 704 N N . ARG A 1 96 ? 20.458 -5.281 -8.794 1.00 93.38 96 ARG A N 1
ATOM 705 C CA . ARG A 1 96 ? 21.884 -4.940 -8.790 1.00 93.38 96 ARG A CA 1
ATOM 706 C C . ARG A 1 96 ? 22.712 -5.805 -9.736 1.00 93.38 96 ARG A C 1
ATOM 708 O O . ARG A 1 96 ? 23.645 -5.274 -10.343 1.00 93.38 96 ARG A O 1
ATOM 715 N N . PHE A 1 97 ? 22.370 -7.088 -9.845 1.00 94.12 97 PHE A N 1
ATOM 716 C CA . PHE A 1 97 ? 23.123 -8.091 -10.604 1.00 94.12 97 PHE A CA 1
ATOM 717 C C . PHE A 1 97 ? 22.409 -8.576 -11.872 1.00 94.12 97 PHE A C 1
ATOM 719 O O . PHE A 1 97 ? 23.064 -9.093 -12.769 1.00 94.12 97 PHE A O 1
ATOM 726 N N . GLY A 1 98 ? 21.095 -8.377 -11.989 1.00 95.38 98 GLY A N 1
ATOM 727 C CA . GLY A 1 98 ? 20.326 -8.707 -13.191 1.00 95.38 98 GLY A CA 1
ATOM 728 C C . GLY A 1 98 ? 20.066 -7.483 -14.067 1.00 95.38 98 GLY A C 1
ATOM 729 O O . GLY A 1 98 ? 20.609 -7.357 -15.165 1.00 95.38 98 GLY A O 1
ATOM 730 N N . ASN A 1 99 ? 19.240 -6.550 -13.585 1.00 94.44 99 ASN A N 1
ATOM 731 C CA . ASN A 1 99 ? 18.816 -5.403 -14.396 1.00 94.44 99 ASN A CA 1
ATOM 732 C C . ASN A 1 99 ? 19.952 -4.406 -14.669 1.00 94.44 99 ASN A C 1
ATOM 734 O O . ASN A 1 99 ? 20.115 -3.982 -15.809 1.00 94.44 99 ASN A O 1
ATOM 738 N N . VAL A 1 100 ? 20.742 -4.023 -13.659 1.00 93.38 100 VAL A N 1
ATOM 739 C CA . VAL A 1 100 ? 21.780 -2.980 -13.797 1.00 93.38 100 VAL A CA 1
ATOM 740 C C . VAL A 1 100 ? 22.859 -3.326 -14.841 1.00 93.38 100 VAL A C 1
ATOM 742 O O . VAL A 1 100 ? 23.193 -2.448 -15.638 1.00 93.38 100 VAL A O 1
ATOM 745 N N . PRO A 1 101 ? 23.384 -4.560 -14.931 1.00 96.00 101 PRO A N 1
ATOM 746 C CA . PRO A 1 101 ? 24.334 -4.904 -15.992 1.00 96.00 101 PRO A CA 1
ATOM 747 C C . PRO A 1 101 ? 23.739 -4.811 -17.402 1.00 96.00 101 PRO A C 1
ATOM 749 O O . PRO A 1 101 ? 24.395 -4.326 -18.322 1.00 96.00 101 PRO A O 1
ATOM 752 N N . ILE A 1 102 ? 22.481 -5.221 -17.588 1.00 96.19 102 ILE A N 1
ATOM 753 C CA . ILE A 1 102 ? 21.805 -5.098 -18.889 1.00 96.19 102 ILE A CA 1
ATOM 754 C C . ILE A 1 102 ? 21.517 -3.623 -19.209 1.00 96.19 102 ILE A C 1
ATOM 756 O O . ILE A 1 102 ? 21.707 -3.181 -20.336 1.00 96.19 102 ILE A O 1
ATOM 760 N N . ASN A 1 103 ? 21.164 -2.825 -18.206 1.00 94.31 103 ASN A N 1
ATOM 761 C CA . ASN A 1 103 ? 20.995 -1.378 -18.333 1.00 94.31 103 ASN A CA 1
ATOM 762 C C . ASN A 1 103 ? 22.263 -0.677 -18.841 1.00 94.31 103 ASN A C 1
ATOM 764 O O . ASN A 1 103 ? 22.189 0.254 -19.642 1.00 94.31 103 ASN A O 1
ATOM 768 N N . GLN A 1 104 ? 23.439 -1.133 -18.403 1.00 94.00 104 GLN A N 1
ATOM 769 C CA . GLN A 1 104 ? 24.720 -0.637 -18.908 1.00 94.00 104 GLN A CA 1
ATOM 770 C C . GLN A 1 104 ? 24.961 -1.031 -20.373 1.00 94.00 104 GLN A C 1
ATOM 772 O O . GLN A 1 104 ? 25.580 -0.261 -21.103 1.00 94.00 104 GLN A O 1
ATOM 777 N N . GLN A 1 105 ? 24.458 -2.189 -20.818 1.00 95.62 105 GLN A N 1
ATOM 778 C CA . GLN A 1 105 ? 24.496 -2.585 -22.231 1.00 95.62 105 GLN A CA 1
ATOM 779 C C . GLN A 1 105 ? 23.569 -1.706 -23.075 1.00 95.62 105 GLN A C 1
ATOM 781 O O . GLN A 1 105 ? 24.028 -1.131 -24.055 1.00 95.62 105 GLN A O 1
ATOM 786 N N . ILE A 1 106 ? 22.321 -1.503 -22.634 1.00 94.00 106 ILE A N 1
ATOM 787 C CA . ILE A 1 106 ? 21.352 -0.606 -23.289 1.00 94.00 106 ILE A CA 1
ATOM 788 C C . ILE A 1 106 ? 21.929 0.809 -23.429 1.00 94.00 106 ILE A C 1
ATOM 790 O O . ILE A 1 106 ? 21.773 1.436 -24.470 1.00 94.00 106 ILE A O 1
ATOM 794 N N . LYS A 1 107 ? 22.664 1.299 -22.419 1.00 93.38 107 LYS A N 1
ATOM 795 C CA . LYS A 1 107 ? 23.348 2.600 -22.494 1.00 93.38 107 LYS A CA 1
ATOM 796 C C . LYS A 1 107 ? 24.368 2.684 -23.632 1.00 93.38 107 LYS A C 1
ATOM 798 O O . LYS A 1 107 ? 24.519 3.755 -24.207 1.00 93.38 107 LYS A O 1
ATOM 803 N N . ARG A 1 108 ? 25.058 1.586 -23.951 1.00 94.56 108 ARG A N 1
ATOM 804 C CA . ARG A 1 108 ? 25.966 1.526 -25.106 1.00 94.56 108 ARG A CA 1
ATOM 805 C C . ARG A 1 108 ? 25.177 1.474 -26.414 1.00 94.56 108 ARG A C 1
ATOM 807 O O . ARG A 1 108 ? 25.445 2.275 -27.296 1.00 94.56 108 ARG A O 1
ATOM 814 N N . TRP A 1 109 ? 24.146 0.632 -26.483 1.00 94.81 109 TRP A N 1
ATOM 815 C CA . TRP A 1 109 ? 23.282 0.486 -27.666 1.00 94.81 109 TRP A CA 1
ATOM 816 C C . TRP A 1 109 ? 22.429 1.717 -27.984 1.00 94.81 109 TRP A C 1
ATOM 818 O O . TRP A 1 109 ? 21.849 1.794 -29.053 1.00 94.81 109 TRP A O 1
ATOM 828 N N . ALA A 1 110 ? 22.310 2.676 -27.069 1.00 91.81 110 ALA A N 1
ATOM 829 C CA . ALA A 1 110 ? 21.637 3.939 -27.358 1.00 91.81 110 ALA A CA 1
ATOM 830 C C . ALA A 1 110 ? 22.459 4.845 -28.293 1.00 91.81 110 ALA A C 1
ATOM 832 O O . ALA A 1 110 ? 21.899 5.737 -28.916 1.00 91.81 110 ALA A O 1
ATOM 833 N N . VAL A 1 111 ? 23.779 4.638 -28.372 1.00 92.50 111 VAL A N 1
ATOM 834 C CA . VAL A 1 111 ? 24.704 5.413 -29.224 1.00 92.50 111 VAL A CA 1
ATOM 835 C C . VAL A 1 111 ? 25.434 4.536 -30.248 1.00 92.50 111 VAL A C 1
ATOM 837 O O . VAL A 1 111 ? 26.285 5.017 -30.987 1.00 92.50 111 VAL A O 1
ATOM 840 N N . SER A 1 112 ? 25.120 3.241 -30.280 1.00 92.44 112 SER A N 1
ATOM 841 C CA . SER A 1 112 ? 25.669 2.243 -31.200 1.00 92.44 112 SER A CA 1
ATOM 842 C C . SER A 1 112 ? 24.543 1.348 -31.717 1.00 92.44 112 SER A C 1
ATOM 844 O O . SER A 1 112 ? 23.414 1.440 -31.256 1.00 92.44 112 SER A O 1
ATOM 846 N N . ALA A 1 113 ? 24.832 0.408 -32.614 1.00 91.06 113 ALA A N 1
ATOM 847 C CA . ALA A 1 113 ? 23.862 -0.639 -32.931 1.00 91.06 113 ALA A CA 1
ATOM 848 C C . ALA A 1 113 ? 23.749 -1.667 -31.777 1.00 91.06 113 ALA A C 1
ATOM 850 O O . ALA A 1 113 ? 24.757 -1.944 -31.107 1.00 91.06 113 ALA A O 1
ATOM 851 N N . PRO A 1 114 ? 22.557 -2.242 -31.519 1.00 95.00 114 PRO A N 1
ATOM 852 C CA . PRO A 1 114 ? 22.410 -3.395 -30.636 1.00 95.00 114 PRO A CA 1
ATOM 853 C C . PRO A 1 114 ? 22.968 -4.677 -31.295 1.00 95.00 114 PRO A C 1
ATOM 855 O O . PRO A 1 114 ? 23.000 -4.776 -32.522 1.00 95.00 114 PRO A O 1
ATOM 858 N N . PRO A 1 115 ? 23.396 -5.685 -30.512 1.00 95.69 115 PRO A N 1
ATOM 859 C CA . PRO A 1 115 ? 23.849 -6.969 -31.049 1.00 95.69 115 PRO A CA 1
ATOM 860 C C . PRO A 1 115 ? 22.681 -7.769 -31.645 1.00 95.69 115 PRO A C 1
ATOM 862 O O . PRO A 1 115 ? 21.532 -7.562 -31.266 1.00 95.69 115 PRO A O 1
ATOM 865 N N . ALA A 1 116 ? 22.964 -8.754 -32.504 1.00 96.00 116 ALA A N 1
ATOM 866 C CA . ALA A 1 116 ? 21.930 -9.568 -33.160 1.00 96.00 116 ALA A CA 1
ATOM 867 C C . ALA A 1 116 ? 20.967 -10.270 -32.176 1.00 96.00 116 ALA A C 1
ATOM 869 O O . ALA A 1 116 ? 19.783 -10.420 -32.460 1.00 96.00 116 ALA A O 1
ATOM 870 N N . ASN A 1 117 ? 21.444 -10.643 -30.984 1.00 96.19 117 ASN A N 1
ATOM 871 C CA . ASN A 1 117 ? 20.653 -11.306 -29.942 1.00 96.19 117 ASN A CA 1
ATOM 872 C C . ASN A 1 117 ? 20.013 -10.341 -28.920 1.00 96.19 117 ASN A C 1
ATOM 874 O O . ASN A 1 117 ? 19.630 -10.761 -27.824 1.00 96.19 117 ASN A O 1
ATOM 878 N N . TYR A 1 118 ? 19.885 -9.045 -29.231 1.00 95.00 118 TYR A N 1
ATOM 879 C CA . TYR A 1 118 ? 19.378 -8.045 -28.280 1.00 95.00 118 TYR A CA 1
ATOM 880 C C . TYR A 1 118 ? 17.992 -8.387 -27.711 1.00 95.00 118 TYR A C 1
ATOM 882 O O . TYR A 1 118 ? 17.733 -8.125 -26.535 1.00 95.00 118 TYR A O 1
ATOM 890 N N . ALA A 1 119 ? 17.110 -8.991 -28.513 1.00 94.56 119 ALA A N 1
ATOM 891 C CA . ALA A 1 119 ? 15.751 -9.339 -28.104 1.00 94.56 119 ALA A CA 1
ATOM 892 C C . ALA A 1 119 ? 15.738 -10.333 -26.930 1.00 94.56 119 ALA A C 1
ATOM 894 O O . ALA A 1 119 ? 14.963 -10.178 -25.984 1.00 94.56 119 ALA A O 1
ATOM 895 N N . GLU A 1 120 ? 16.648 -11.308 -26.937 1.00 97.44 120 GLU A N 1
ATOM 896 C CA . GLU A 1 120 ? 16.805 -12.268 -25.844 1.00 97.44 120 GLU A CA 1
ATOM 897 C C . GLU A 1 120 ? 17.323 -11.584 -24.571 1.00 97.44 120 GLU A C 1
ATOM 899 O O . GLU A 1 120 ? 16.818 -11.816 -23.467 1.00 97.44 120 GLU A O 1
ATOM 904 N N . ILE A 1 121 ? 18.276 -10.658 -24.722 1.00 97.06 121 ILE A N 1
ATOM 905 C CA . ILE A 1 121 ? 18.808 -9.875 -23.602 1.00 97.06 121 ILE A CA 1
ATOM 906 C C . ILE A 1 121 ? 17.707 -9.001 -22.979 1.00 97.06 121 ILE A C 1
ATOM 908 O O . ILE A 1 121 ? 17.614 -8.915 -21.750 1.00 97.06 121 ILE A O 1
ATOM 912 N N . LEU A 1 122 ? 16.841 -8.396 -23.798 1.00 95.19 122 LEU A N 1
ATOM 913 C CA . LEU A 1 122 ? 15.689 -7.623 -23.329 1.00 95.19 122 LEU A CA 1
ATOM 914 C C . LEU A 1 122 ? 14.635 -8.508 -22.650 1.00 95.19 122 LEU A C 1
ATOM 916 O O . LEU A 1 122 ? 14.137 -8.129 -21.591 1.00 95.19 122 LEU A O 1
ATOM 920 N N . ARG A 1 123 ? 14.352 -9.710 -23.169 1.00 96.12 123 ARG A N 1
ATOM 921 C CA . ARG A 1 123 ? 13.488 -10.691 -22.483 1.00 96.12 123 ARG A CA 1
ATOM 922 C C . ARG A 1 123 ? 14.021 -11.049 -21.099 1.00 96.12 123 ARG A C 1
ATOM 924 O O . ARG A 1 123 ? 13.258 -11.098 -20.136 1.00 96.12 123 ARG A O 1
ATOM 931 N N . ARG A 1 124 ? 15.332 -11.268 -20.972 1.00 97.81 124 ARG A N 1
ATOM 932 C CA . ARG A 1 124 ? 15.971 -11.540 -19.676 1.00 97.81 124 ARG A CA 1
ATOM 933 C C . ARG A 1 124 ? 15.869 -10.342 -18.730 1.00 97.81 124 ARG A C 1
ATOM 935 O O . ARG A 1 124 ? 15.616 -10.520 -17.540 1.00 97.81 124 ARG A O 1
ATOM 942 N N . TRP A 1 125 ? 16.019 -9.123 -19.247 1.00 96.38 125 TRP A N 1
ATOM 943 C CA . TRP A 1 125 ? 15.791 -7.910 -18.462 1.00 96.38 125 TRP A CA 1
ATOM 944 C C . TRP A 1 125 ? 14.356 -7.822 -17.938 1.00 96.38 125 TRP A C 1
ATOM 946 O O . TRP A 1 125 ? 14.160 -7.506 -16.763 1.00 96.38 125 TRP A O 1
ATOM 956 N N . GLU A 1 126 ? 13.367 -8.126 -18.780 1.00 95.75 126 GLU A N 1
ATOM 957 C CA . GLU A 1 126 ? 11.956 -8.147 -18.390 1.00 95.75 126 GLU A CA 1
ATOM 958 C C . GLU A 1 126 ? 11.690 -9.226 -17.340 1.00 95.75 126 GLU A C 1
ATOM 960 O O . GLU A 1 126 ? 11.054 -8.937 -16.330 1.00 95.75 126 GLU A O 1
ATOM 965 N N . LEU A 1 127 ? 12.248 -10.430 -17.499 1.00 96.75 127 LEU A N 1
ATOM 966 C CA . LEU A 1 127 ? 12.150 -11.490 -16.493 1.00 96.75 127 LEU A CA 1
ATOM 967 C C . LEU A 1 127 ? 12.675 -11.018 -15.130 1.00 96.75 127 LEU A C 1
ATOM 969 O O . LEU A 1 127 ? 11.994 -11.177 -14.114 1.00 96.75 127 LEU A O 1
ATOM 973 N N . PHE A 1 128 ? 13.851 -10.383 -15.095 1.00 97.19 128 PHE A N 1
ATOM 974 C CA . PHE A 1 128 ? 14.378 -9.794 -13.863 1.00 97.19 128 PHE A CA 1
ATOM 975 C C . PHE A 1 128 ? 13.475 -8.680 -13.329 1.00 97.19 128 PHE A C 1
ATOM 977 O O . PHE A 1 128 ? 13.227 -8.624 -12.124 1.00 97.19 128 PHE A O 1
ATOM 984 N N . HIS A 1 129 ? 12.933 -7.835 -14.210 1.00 95.12 129 HIS A N 1
ATOM 985 C CA . HIS A 1 129 ? 12.022 -6.756 -13.840 1.00 95.12 129 HIS A CA 1
ATOM 986 C C . HIS A 1 129 ? 10.730 -7.280 -13.194 1.00 95.12 129 HIS A C 1
ATOM 988 O O . HIS A 1 129 ? 10.324 -6.784 -12.142 1.00 95.12 129 HIS A O 1
ATOM 994 N N . PHE A 1 130 ? 10.093 -8.297 -13.772 1.00 95.62 130 PHE A N 1
ATOM 995 C CA . PHE A 1 130 ? 8.889 -8.905 -13.207 1.00 95.62 130 PHE A CA 1
ATOM 996 C C . PHE A 1 130 ? 9.194 -9.656 -11.910 1.00 95.62 130 PHE A C 1
ATOM 998 O O . PHE A 1 130 ? 8.467 -9.492 -10.932 1.00 95.62 130 PHE A O 1
ATOM 1005 N N . THR A 1 131 ? 10.317 -10.378 -11.851 1.00 96.56 131 THR A N 1
ATOM 1006 C CA . THR A 1 131 ? 10.755 -11.092 -10.640 1.00 96.56 131 THR A CA 1
ATOM 1007 C C . THR A 1 131 ? 10.941 -10.130 -9.469 1.00 96.56 131 THR A C 1
ATOM 1009 O O . THR A 1 131 ? 10.324 -10.301 -8.416 1.00 96.56 131 THR A O 1
ATOM 1012 N N . ARG A 1 132 ? 11.727 -9.058 -9.647 1.00 95.94 132 ARG A N 1
ATOM 1013 C CA . ARG A 1 132 ? 11.956 -8.081 -8.570 1.00 95.94 132 ARG A CA 1
ATOM 1014 C C . ARG A 1 132 ? 10.675 -7.357 -8.151 1.00 95.94 132 ARG A C 1
ATOM 1016 O O . ARG A 1 132 ? 10.544 -7.009 -6.978 1.00 95.94 132 ARG A O 1
ATOM 1023 N N . THR A 1 133 ? 9.749 -7.140 -9.089 1.00 96.25 133 THR A N 1
ATOM 1024 C CA . THR A 1 133 ? 8.457 -6.489 -8.834 1.00 96.25 133 THR A CA 1
ATOM 1025 C C . THR A 1 133 ? 7.567 -7.396 -7.995 1.00 96.25 133 THR A C 1
ATOM 1027 O O . THR A 1 133 ? 7.057 -6.958 -6.967 1.00 96.25 133 THR A O 1
ATOM 1030 N N . GLY A 1 134 ? 7.460 -8.676 -8.364 1.00 96.88 134 GLY A N 1
ATOM 1031 C CA . GLY A 1 134 ? 6.736 -9.684 -7.591 1.00 96.88 134 GLY A CA 1
ATOM 1032 C C . GLY A 1 134 ? 7.269 -9.803 -6.164 1.00 96.88 134 GLY A C 1
ATOM 1033 O O . GLY A 1 134 ? 6.491 -9.741 -5.213 1.00 96.88 134 GLY A O 1
ATOM 1034 N N . CYS A 1 135 ? 8.596 -9.860 -5.994 1.00 97.62 135 CYS A N 1
ATOM 1035 C CA . CYS A 1 135 ? 9.223 -9.856 -4.671 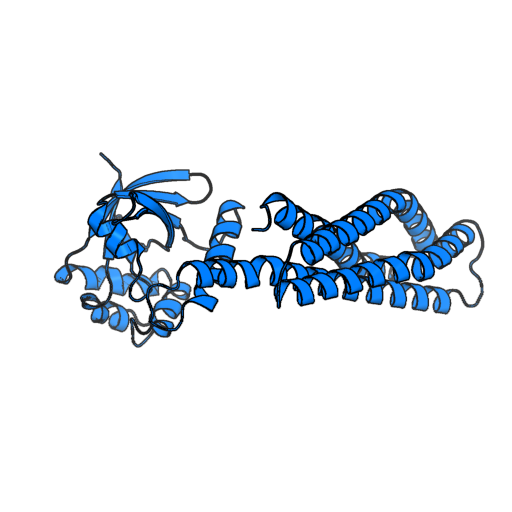1.00 97.62 135 CYS A CA 1
ATOM 1036 C C . CYS A 1 135 ? 8.883 -8.594 -3.861 1.00 97.62 135 CYS A C 1
ATOM 1038 O O . CYS A 1 135 ? 8.534 -8.707 -2.688 1.00 97.62 135 CYS A O 1
ATOM 1040 N N . ALA A 1 136 ? 8.952 -7.401 -4.465 1.00 97.44 136 ALA A N 1
ATOM 1041 C CA . ALA A 1 136 ? 8.657 -6.143 -3.774 1.00 97.44 136 ALA A CA 1
ATOM 1042 C C . ALA A 1 136 ? 7.182 -6.040 -3.347 1.00 97.44 136 ALA A C 1
ATOM 1044 O O . ALA A 1 136 ? 6.896 -5.653 -2.214 1.00 97.44 136 ALA A O 1
ATOM 1045 N N . VAL A 1 137 ? 6.248 -6.434 -4.219 1.00 97.31 137 VAL A N 1
ATOM 1046 C CA . VAL A 1 137 ? 4.808 -6.451 -3.918 1.00 97.31 137 VAL A CA 1
ATOM 1047 C C . VAL A 1 137 ? 4.496 -7.468 -2.820 1.00 97.31 137 VAL A C 1
ATOM 1049 O O . VAL A 1 137 ? 3.836 -7.124 -1.839 1.00 97.31 137 VAL A O 1
ATOM 1052 N N . ALA A 1 138 ? 5.014 -8.694 -2.929 1.00 96.75 138 ALA A N 1
ATOM 1053 C CA . ALA A 1 138 ? 4.828 -9.722 -1.908 1.00 96.75 138 ALA A CA 1
ATOM 1054 C C . ALA A 1 138 ? 5.408 -9.283 -0.554 1.00 96.75 138 ALA A C 1
ATOM 1056 O O . ALA A 1 138 ? 4.740 -9.402 0.474 1.00 96.75 138 ALA A O 1
ATOM 1057 N N . ALA A 1 139 ? 6.608 -8.695 -0.546 1.00 97.62 139 ALA A N 1
ATOM 1058 C CA . ALA A 1 139 ? 7.204 -8.141 0.663 1.00 97.62 139 ALA A CA 1
ATOM 1059 C C . ALA A 1 139 ? 6.324 -7.055 1.290 1.00 97.62 139 ALA A C 1
ATOM 1061 O O . ALA A 1 139 ? 6.107 -7.065 2.500 1.00 97.62 139 ALA A O 1
ATOM 1062 N N . PHE A 1 140 ? 5.782 -6.141 0.482 1.00 97.88 140 PHE A N 1
ATOM 1063 C CA . PHE A 1 140 ? 4.909 -5.082 0.976 1.00 97.88 140 PHE A CA 1
ATOM 1064 C C . PHE A 1 140 ? 3.619 -5.637 1.598 1.00 97.88 140 PHE A C 1
ATOM 1066 O O . PHE A 1 140 ? 3.222 -5.199 2.680 1.00 97.88 140 PHE A O 1
ATOM 1073 N N . VAL A 1 141 ? 3.014 -6.664 0.994 1.00 94.38 141 VAL A N 1
ATOM 1074 C CA . VAL A 1 141 ? 1.866 -7.374 1.585 1.00 94.38 141 VAL A CA 1
ATOM 1075 C C . VAL A 1 141 ? 2.238 -7.988 2.939 1.00 94.38 141 VAL A C 1
ATOM 1077 O O . VAL A 1 141 ? 1.505 -7.807 3.913 1.00 94.38 141 VAL A O 1
ATOM 1080 N N . LEU A 1 142 ? 3.394 -8.650 3.048 1.00 93.81 142 LEU A N 1
ATOM 1081 C CA . LEU A 1 142 ? 3.863 -9.216 4.318 1.00 93.81 142 LEU A CA 1
ATOM 1082 C C . LEU A 1 142 ? 4.114 -8.139 5.380 1.00 93.81 142 LEU A C 1
ATOM 1084 O O . LEU A 1 142 ? 3.775 -8.343 6.544 1.00 93.81 142 LEU A O 1
ATOM 1088 N N . VAL A 1 143 ? 4.652 -6.978 5.000 1.00 93.88 143 VAL A N 1
ATOM 1089 C CA . VAL A 1 143 ? 4.798 -5.831 5.906 1.00 93.88 143 VAL A CA 1
ATOM 1090 C C . VAL A 1 143 ? 3.436 -5.352 6.400 1.00 93.88 143 VAL A C 1
ATOM 1092 O O . VAL A 1 143 ? 3.276 -5.145 7.604 1.00 93.88 143 VAL A O 1
ATOM 1095 N N . ILE A 1 144 ? 2.440 -5.203 5.519 1.00 89.75 144 ILE A N 1
ATOM 1096 C CA . ILE A 1 144 ? 1.076 -4.826 5.921 1.00 89.75 144 ILE A CA 1
ATOM 1097 C C . ILE A 1 144 ? 0.533 -5.840 6.929 1.00 89.75 144 ILE A C 1
ATOM 1099 O O . ILE A 1 144 ? 0.027 -5.446 7.978 1.00 89.75 144 ILE A O 1
ATOM 1103 N N . VAL A 1 145 ? 0.692 -7.140 6.671 1.00 85.69 145 VAL A N 1
ATOM 1104 C CA . VAL A 1 145 ? 0.268 -8.200 7.598 1.00 85.69 145 VAL A CA 1
ATOM 1105 C C . VAL A 1 145 ? 1.021 -8.112 8.930 1.00 85.69 145 VAL A C 1
ATOM 1107 O O . VAL A 1 145 ? 0.400 -8.188 9.990 1.00 85.69 145 VAL A O 1
ATOM 1110 N N . ALA A 1 146 ? 2.336 -7.894 8.914 1.00 86.44 146 ALA A N 1
ATOM 1111 C CA . ALA A 1 146 ? 3.145 -7.771 10.123 1.00 86.44 146 ALA A CA 1
ATOM 1112 C C . ALA A 1 146 ? 2.778 -6.528 10.952 1.00 86.44 146 ALA A C 1
ATOM 1114 O O . ALA A 1 146 ? 2.766 -6.588 12.180 1.00 86.44 146 ALA A O 1
ATOM 1115 N N . VAL A 1 147 ? 2.466 -5.401 10.309 1.00 86.25 147 VAL A N 1
ATOM 1116 C CA . VAL A 1 147 ? 2.148 -4.137 10.990 1.00 86.25 147 VAL A CA 1
ATOM 1117 C C . VAL A 1 147 ? 0.680 -4.070 11.421 1.00 86.25 147 VAL A C 1
ATOM 1119 O O . VAL A 1 147 ? 0.380 -3.606 12.520 1.00 86.25 147 VAL A O 1
ATOM 1122 N N . VAL A 1 148 ? -0.255 -4.538 10.597 1.00 80.50 148 VAL A N 1
ATOM 1123 C CA . VAL A 1 148 ? -1.701 -4.439 10.857 1.00 80.50 148 VAL A CA 1
ATOM 1124 C C . VAL A 1 148 ? -2.238 -5.679 11.573 1.00 80.50 148 VAL A C 1
ATOM 1126 O O . VAL A 1 148 ? -3.054 -5.548 12.482 1.00 80.50 148 VAL A O 1
ATOM 1129 N N . GLY A 1 149 ? -1.767 -6.876 11.217 1.00 65.12 149 GLY A N 1
ATOM 1130 C CA . GLY A 1 149 ? -2.271 -8.141 11.759 1.00 65.12 149 GLY A CA 1
ATOM 1131 C C . GLY A 1 149 ? -1.880 -8.385 13.217 1.00 65.12 149 GLY A C 1
ATOM 1132 O O . GLY A 1 149 ? -2.716 -8.799 14.010 1.00 65.12 149 GLY A O 1
ATOM 1133 N N . PHE A 1 150 ? -0.641 -8.066 13.601 1.00 60.41 150 PHE A N 1
ATOM 1134 C CA . PHE A 1 150 ? -0.130 -8.346 14.955 1.00 60.41 150 PHE A CA 1
ATOM 1135 C C . PHE A 1 150 ? -0.366 -7.216 15.957 1.00 60.41 150 PHE A C 1
ATOM 1137 O O . PHE A 1 150 ? -0.322 -7.445 17.162 1.00 60.41 150 PHE A O 1
ATOM 1144 N N . THR A 1 151 ? -0.706 -6.012 15.489 1.00 53.41 151 THR A N 1
ATOM 1145 C CA . THR A 1 151 ? -1.156 -4.941 16.390 1.00 53.41 151 THR A CA 1
ATOM 1146 C C . THR A 1 151 ? -2.516 -5.232 17.008 1.00 53.41 151 THR A C 1
ATOM 1148 O O . THR A 1 151 ? -2.777 -4.773 18.113 1.00 53.41 151 THR A O 1
ATOM 1151 N N . ALA A 1 152 ? -3.356 -6.025 16.339 1.00 46.19 152 ALA A N 1
ATOM 1152 C CA . ALA A 1 152 ? -4.608 -6.516 16.904 1.00 46.19 152 ALA A CA 1
ATOM 1153 C C . ALA A 1 152 ? -4.387 -7.626 17.952 1.00 46.19 152 ALA A C 1
ATOM 1155 O O . ALA A 1 152 ? -5.157 -7.729 18.903 1.00 46.19 152 ALA A O 1
ATOM 1156 N N . THR A 1 153 ? -3.332 -8.432 17.800 1.00 42.44 153 THR A N 1
ATOM 1157 C CA . THR A 1 153 ? -3.027 -9.566 18.688 1.00 42.44 153 THR A CA 1
ATOM 1158 C C . THR A 1 153 ? -2.313 -9.129 19.973 1.00 42.44 153 THR A C 1
ATOM 1160 O O . THR A 1 153 ? -2.650 -9.627 21.043 1.00 42.44 153 THR A O 1
ATOM 1163 N N . ASP A 1 154 ? -1.401 -8.149 19.904 1.00 39.66 154 ASP A N 1
ATOM 1164 C CA . ASP A 1 154 ? -0.713 -7.587 21.086 1.00 39.66 154 ASP A CA 1
ATOM 1165 C C . ASP A 1 154 ? -1.651 -6.750 21.980 1.00 39.66 154 ASP A C 1
ATOM 1167 O O . ASP A 1 154 ? -1.567 -6.828 23.208 1.00 39.66 154 ASP A O 1
ATOM 1171 N N . ASP A 1 155 ? -2.597 -6.006 21.389 1.00 39.41 155 ASP A N 1
ATOM 1172 C CA . ASP A 1 155 ? -3.671 -5.333 22.143 1.00 39.41 155 ASP A CA 1
ATOM 1173 C C . ASP A 1 155 ? -4.632 -6.357 22.791 1.00 39.41 155 ASP A C 1
ATOM 1175 O O . ASP A 1 155 ? -5.270 -6.066 23.805 1.00 39.41 155 ASP A O 1
ATOM 1179 N N . GLY A 1 156 ? -4.715 -7.570 22.231 1.00 31.62 156 GLY A N 1
ATOM 1180 C CA . GLY A 1 156 ? -5.537 -8.672 22.731 1.00 31.62 156 GLY A CA 1
ATOM 1181 C C . GLY A 1 156 ? -4.939 -9.402 23.937 1.00 31.62 156 GLY A C 1
ATOM 1182 O O . GLY A 1 156 ? -5.692 -9.831 24.805 1.00 31.62 156 GLY A O 1
ATOM 1183 N N . ILE A 1 157 ? -3.608 -9.498 24.044 1.00 35.31 157 ILE A N 1
ATOM 1184 C CA . ILE A 1 157 ? -2.931 -10.171 25.170 1.00 35.31 157 ILE A CA 1
ATOM 1185 C C . ILE A 1 157 ? -2.931 -9.290 26.430 1.00 35.31 157 ILE A C 1
ATOM 1187 O O . ILE A 1 157 ? -3.092 -9.801 27.536 1.00 35.31 157 ILE A O 1
ATOM 1191 N N . ARG A 1 158 ? -2.860 -7.958 26.290 1.00 35.62 158 ARG A N 1
ATOM 1192 C CA . ARG A 1 158 ? -2.928 -7.030 27.438 1.00 35.62 158 ARG A CA 1
ATOM 1193 C C . ARG A 1 158 ? -4.349 -6.849 28.007 1.00 35.62 158 ARG A C 1
ATOM 1195 O O . ARG A 1 158 ? -4.501 -6.273 29.077 1.00 35.62 158 ARG A O 1
ATOM 1202 N N . LYS A 1 159 ? -5.379 -7.359 27.319 1.00 35.84 159 LYS A N 1
ATOM 1203 C CA . LYS A 1 159 ? -6.787 -7.353 27.763 1.00 35.84 159 LYS A CA 1
ATOM 1204 C C . LYS A 1 159 ? -7.261 -8.676 28.386 1.00 35.84 159 LYS A C 1
ATOM 1206 O O . LYS A 1 159 ? -8.438 -8.799 28.711 1.00 35.84 159 LYS A O 1
ATOM 1211 N N . VAL A 1 160 ? -6.379 -9.656 28.606 1.00 33.38 160 VAL A N 1
ATOM 1212 C CA . VAL A 1 160 ? -6.752 -10.929 29.250 1.00 33.38 160 VAL A CA 1
ATOM 1213 C C . VAL A 1 160 ? -6.728 -10.784 30.777 1.00 33.38 160 VAL A C 1
ATOM 1215 O O . VAL A 1 160 ? -5.848 -11.304 31.452 1.00 33.38 160 VAL A O 1
ATOM 1218 N N . LYS A 1 161 ? -7.720 -10.078 31.327 1.00 31.12 161 LYS A N 1
ATOM 1219 C CA . LYS A 1 161 ? -8.303 -10.465 32.625 1.00 31.12 161 LYS A CA 1
ATOM 1220 C C . LYS A 1 161 ? -9.800 -10.781 32.533 1.00 31.12 161 LYS A C 1
ATOM 1222 O O . LYS A 1 161 ? -10.356 -11.284 33.492 1.00 31.12 161 LYS A O 1
ATOM 1227 N N . GLU A 1 162 ? -10.446 -10.634 31.377 1.00 33.47 162 GLU A N 1
ATOM 1228 C CA . GLU A 1 162 ? -11.852 -11.030 31.231 1.00 33.47 162 GLU A CA 1
ATOM 1229 C C . GLU A 1 162 ? -12.066 -11.752 29.893 1.00 33.47 162 GLU A C 1
ATOM 1231 O O . GLU A 1 162 ? -11.760 -11.243 28.815 1.00 33.47 162 GLU A O 1
ATOM 1236 N N . ARG A 1 163 ? -12.547 -12.993 29.963 1.00 33.53 163 ARG A N 1
ATOM 1237 C CA . ARG A 1 163 ? -13.074 -13.785 28.840 1.00 33.53 163 ARG A CA 1
ATOM 1238 C C . ARG A 1 163 ? -14.573 -14.019 29.111 1.00 33.53 163 ARG A C 1
ATOM 1240 O O . ARG A 1 163 ? -14.910 -14.121 30.286 1.00 33.53 163 ARG A O 1
ATOM 1247 N N . PRO A 1 164 ? -15.414 -14.350 28.105 1.00 46.16 164 PRO A N 1
ATOM 1248 C CA . PRO A 1 164 ? -15.313 -14.067 26.659 1.00 46.16 164 PRO A CA 1
ATOM 1249 C C . PRO A 1 164 ? -16.672 -13.792 25.944 1.00 46.16 164 PRO A C 1
ATOM 1251 O O . PRO A 1 164 ? -17.713 -14.278 26.365 1.00 46.16 164 PRO A O 1
ATOM 1254 N N . HIS A 1 165 ? -16.644 -13.213 24.729 1.00 33.47 165 HIS A N 1
ATOM 1255 C CA . HIS A 1 165 ? -17.480 -13.713 23.614 1.00 33.47 165 HIS A CA 1
ATOM 1256 C C . HIS A 1 165 ? -16.789 -13.537 22.241 1.00 33.47 165 HIS A C 1
ATOM 1258 O O . HIS A 1 165 ? -16.116 -12.540 21.971 1.00 33.47 165 HIS A O 1
ATOM 1264 N N . ARG A 1 166 ? -16.878 -14.570 21.391 1.00 39.00 166 ARG A N 1
ATOM 1265 C CA . ARG A 1 166 ? -16.128 -14.779 20.135 1.00 39.00 166 ARG A CA 1
ATOM 1266 C C . ARG A 1 166 ? -16.754 -14.007 18.956 1.00 39.00 166 ARG A C 1
ATOM 1268 O O . ARG A 1 166 ? -17.895 -14.283 18.625 1.00 39.00 166 ARG A O 1
ATOM 1275 N N . SER A 1 167 ? -15.983 -13.125 18.287 1.00 39.59 167 SER A N 1
ATOM 1276 C CA . SER A 1 167 ? -16.032 -12.806 16.820 1.00 39.59 167 SER A CA 1
ATOM 1277 C C . SER A 1 167 ? -15.378 -11.457 16.389 1.00 39.59 167 SER A C 1
ATOM 1279 O O . SER A 1 167 ? -15.580 -10.990 15.267 1.00 39.59 167 SER A O 1
ATOM 1281 N N . SER A 1 168 ? -14.542 -10.797 17.208 1.00 49.53 168 SER A N 1
ATOM 1282 C CA . SER A 1 168 ? -14.157 -9.378 16.984 1.00 49.53 168 SER A CA 1
ATOM 1283 C C . SER A 1 168 ? -13.048 -9.073 15.945 1.00 49.53 168 SER A C 1
ATOM 1285 O O . SER A 1 168 ? -12.889 -7.919 15.523 1.00 49.53 168 SER A O 1
ATOM 1287 N N . ALA A 1 169 ? -12.272 -10.061 15.484 1.00 44.12 169 ALA A N 1
ATOM 1288 C CA . ALA A 1 169 ? -11.016 -9.794 14.762 1.00 44.12 169 ALA A CA 1
ATOM 1289 C C . ALA A 1 169 ? -11.202 -9.241 13.329 1.00 44.12 169 ALA A C 1
ATOM 1291 O O . ALA A 1 169 ? -10.569 -8.250 12.959 1.00 44.12 169 ALA A O 1
ATOM 1292 N N . ARG A 1 170 ? -12.115 -9.811 12.523 1.00 39.00 170 ARG A N 1
ATOM 1293 C CA . ARG A 1 170 ? -12.363 -9.349 11.134 1.00 39.00 170 ARG A CA 1
ATOM 1294 C C . ARG A 1 170 ? -13.016 -7.962 11.068 1.00 39.00 170 ARG A C 1
ATOM 1296 O O . ARG A 1 170 ? -12.787 -7.208 10.124 1.00 39.00 170 ARG A O 1
ATOM 1303 N N . ARG A 1 171 ? -13.798 -7.597 12.088 1.00 42.56 171 ARG A N 1
ATOM 1304 C CA . ARG A 1 171 ? -14.530 -6.322 12.174 1.00 42.56 171 ARG A CA 1
ATOM 1305 C C . ARG A 1 171 ? -13.609 -5.140 12.498 1.00 42.56 171 ARG A C 1
ATOM 1307 O O . ARG A 1 171 ? -13.778 -4.057 11.943 1.00 42.56 171 ARG A O 1
ATOM 1314 N N . THR A 1 172 ? -12.582 -5.373 13.315 1.00 52.75 172 THR A N 1
ATOM 1315 C CA . THR A 1 172 ? -11.617 -4.348 13.750 1.00 52.75 172 THR A CA 1
ATOM 1316 C C . THR A 1 172 ? -10.730 -3.843 12.604 1.00 52.75 172 THR A C 1
ATOM 1318 O O . THR A 1 172 ? -10.477 -2.642 12.497 1.00 52.75 172 THR A O 1
ATOM 1321 N N . ILE A 1 173 ? -10.307 -4.736 11.703 1.00 43.19 173 ILE A N 1
ATOM 1322 C CA . ILE A 1 173 ? -9.451 -4.398 10.552 1.00 43.19 173 ILE A CA 1
ATOM 1323 C C . ILE A 1 173 ? -10.225 -3.568 9.521 1.00 43.19 173 ILE A C 1
ATOM 1325 O O . ILE A 1 173 ? -9.758 -2.506 9.105 1.00 43.19 173 ILE A O 1
ATOM 1329 N N . ARG A 1 174 ? -11.445 -4.001 9.173 1.00 43.50 174 ARG A N 1
ATOM 1330 C CA . ARG A 1 174 ? -12.333 -3.264 8.260 1.00 43.50 174 ARG A CA 1
ATOM 1331 C C . ARG A 1 174 ? -12.661 -1.870 8.802 1.00 43.50 174 ARG A C 1
ATOM 1333 O O . ARG A 1 174 ? -12.577 -0.899 8.058 1.00 43.50 174 ARG A O 1
ATOM 1340 N N . ASN A 1 175 ? -12.952 -1.752 10.100 1.00 48.12 175 ASN A N 1
ATOM 1341 C CA . ASN A 1 175 ? -13.245 -0.461 10.725 1.00 48.12 175 ASN A CA 1
ATOM 1342 C C . ASN A 1 175 ? -12.046 0.501 10.684 1.00 48.12 175 ASN A C 1
ATOM 1344 O O . ASN A 1 175 ? -12.232 1.687 10.421 1.00 48.12 175 ASN A O 1
ATOM 1348 N N . ARG A 1 176 ? -10.812 0.014 10.886 1.00 56.59 176 ARG A N 1
ATOM 1349 C CA . ARG A 1 176 ? -9.607 0.861 10.817 1.00 56.59 176 ARG A CA 1
ATOM 1350 C C . ARG A 1 176 ? -9.315 1.361 9.400 1.00 56.59 176 ARG A C 1
ATOM 1352 O O . ARG A 1 176 ? -8.968 2.528 9.243 1.00 56.59 176 ARG A O 1
ATOM 1359 N N . LEU A 1 177 ? -9.491 0.519 8.381 1.00 46.09 177 LEU A N 1
ATOM 1360 C CA . LEU A 1 177 ? -9.279 0.913 6.983 1.00 46.09 177 LEU A CA 1
ATOM 1361 C C . LEU A 1 177 ? -10.298 1.961 6.520 1.00 46.09 177 LEU A C 1
ATOM 1363 O O . LEU A 1 177 ? -9.917 2.938 5.882 1.00 46.09 177 LEU A O 1
ATOM 1367 N N . VAL A 1 178 ? -11.564 1.814 6.921 1.00 48.81 178 VAL A N 1
ATOM 1368 C CA . VAL A 1 178 ? -12.622 2.797 6.632 1.00 48.81 178 VAL A CA 1
ATOM 1369 C C . VAL A 1 178 ? -12.333 4.143 7.308 1.00 48.81 178 VAL A C 1
ATOM 1371 O O . VAL A 1 178 ? -12.479 5.187 6.679 1.00 48.81 178 VAL A O 1
ATOM 1374 N N . VAL A 1 179 ? -11.854 4.144 8.558 1.00 53.97 179 VAL A N 1
ATOM 1375 C CA . VAL A 1 179 ? -11.502 5.384 9.278 1.00 53.97 179 VAL A CA 1
ATOM 1376 C C . VAL A 1 179 ? -10.306 6.102 8.635 1.00 53.97 179 VAL A C 1
ATOM 1378 O O . VAL A 1 179 ? -10.319 7.328 8.528 1.00 53.97 179 VAL A O 1
ATOM 1381 N N . ILE A 1 180 ? -9.285 5.365 8.184 1.00 50.47 180 ILE A N 1
ATOM 1382 C CA . ILE A 1 180 ? -8.106 5.944 7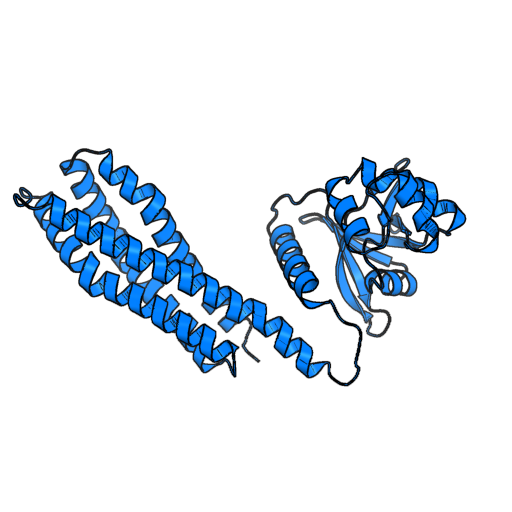.516 1.00 50.47 180 ILE A CA 1
ATOM 1383 C C . ILE A 1 180 ? -8.480 6.499 6.136 1.00 50.47 180 ILE A C 1
ATOM 1385 O O . ILE A 1 180 ? -8.121 7.631 5.824 1.00 50.47 180 ILE A O 1
ATOM 1389 N N . ALA A 1 181 ? -9.252 5.752 5.344 1.00 45.97 181 ALA A N 1
ATOM 1390 C CA . ALA A 1 181 ? -9.712 6.202 4.032 1.00 45.97 181 ALA A CA 1
ATOM 1391 C C . ALA A 1 181 ? -10.628 7.439 4.122 1.00 45.97 181 ALA A C 1
ATOM 1393 O O . ALA A 1 181 ? -10.490 8.360 3.320 1.00 45.97 181 ALA A O 1
ATOM 1394 N N . HIS A 1 182 ? -11.493 7.515 5.144 1.00 45.62 182 HIS A N 1
ATOM 1395 C CA . HIS A 1 182 ? -12.330 8.694 5.399 1.00 45.62 182 HIS A CA 1
ATOM 1396 C C . HIS A 1 182 ? -11.498 9.931 5.789 1.00 45.62 182 HIS A C 1
ATOM 1398 O O . HIS A 1 182 ? -11.775 11.029 5.313 1.00 45.62 182 HIS A O 1
ATOM 1404 N N . ARG A 1 183 ? -10.439 9.781 6.607 1.00 45.25 183 ARG A N 1
ATOM 1405 C CA . ARG A 1 183 ? -9.519 10.895 6.935 1.00 45.25 183 ARG A CA 1
ATOM 1406 C C . ARG A 1 183 ? -8.756 11.431 5.716 1.00 45.25 183 ARG A C 1
ATOM 1408 O O . ARG A 1 183 ? -8.323 12.577 5.746 1.00 45.25 183 ARG A O 1
ATOM 1415 N N . LEU A 1 184 ? -8.608 10.620 4.668 1.00 37.06 184 LEU A N 1
ATOM 1416 C CA . LEU A 1 184 ? -7.913 10.962 3.424 1.00 37.06 184 LEU A CA 1
ATOM 1417 C C . LEU A 1 184 ? -8.842 11.512 2.323 1.00 37.06 184 LEU A C 1
ATOM 1419 O O . LEU A 1 184 ? -8.370 11.794 1.229 1.00 37.06 184 LEU A O 1
ATOM 1423 N N . GLY A 1 185 ? -10.141 11.702 2.595 1.00 33.31 185 GLY A N 1
ATOM 1424 C CA . GLY A 1 185 ? -11.067 12.357 1.659 1.00 33.31 185 GLY A CA 1
ATOM 1425 C C . GLY A 1 185 ? -11.574 11.480 0.507 1.00 33.31 185 GLY A C 1
ATOM 1426 O O . GLY A 1 185 ? -12.132 12.009 -0.449 1.00 33.31 185 GLY A O 1
ATOM 1427 N N . LEU A 1 186 ? -11.412 10.155 0.590 1.00 36.72 186 LEU A N 1
ATOM 1428 C CA . LEU A 1 186 ? -11.933 9.219 -0.411 1.00 36.72 186 LEU A CA 1
ATOM 1429 C C . LEU A 1 186 ? -13.433 8.943 -0.160 1.00 36.72 186 LEU A C 1
ATOM 1431 O O . LEU A 1 186 ? -13.804 8.606 0.970 1.00 36.72 186 LEU A O 1
ATOM 1435 N N . PRO A 1 187 ? -14.315 9.074 -1.171 1.00 35.78 187 PRO A N 1
ATOM 1436 C CA . PRO A 1 187 ? -15.763 9.019 -0.979 1.00 35.78 187 PRO A CA 1
ATOM 1437 C C . PRO A 1 187 ? -16.261 7.586 -0.717 1.00 35.78 187 PRO A C 1
ATOM 1439 O O . PRO A 1 187 ? -16.535 6.825 -1.640 1.00 35.78 187 PRO A O 1
ATOM 1442 N N . PHE A 1 188 ? -16.437 7.219 0.557 1.00 46.69 188 PHE A N 1
ATOM 1443 C CA . PHE A 1 188 ? -17.164 6.012 0.977 1.00 46.69 188 PHE A CA 1
ATOM 1444 C C . PHE A 1 188 ? -18.562 6.374 1.493 1.00 46.69 188 PHE A C 1
ATOM 1446 O O . PHE A 1 188 ? -18.807 6.398 2.698 1.00 46.69 188 PHE A O 1
ATOM 1453 N N . GLY A 1 189 ? -19.492 6.641 0.572 1.00 56.03 189 GLY A N 1
ATOM 1454 C CA . GLY A 1 189 ? -20.921 6.799 0.881 1.00 56.03 189 GLY A CA 1
ATOM 1455 C C . GLY A 1 189 ? -21.246 7.856 1.961 1.00 56.03 189 GLY A C 1
ATOM 1456 O O . GLY A 1 189 ? -20.443 8.752 2.219 1.00 56.03 189 GLY A O 1
ATOM 1457 N N . PRO A 1 190 ? -22.421 7.780 2.614 1.00 64.00 190 PRO A N 1
ATOM 1458 C CA . PRO A 1 190 ? -22.873 8.760 3.612 1.00 64.00 190 PRO A CA 1
ATOM 1459 C C . PRO A 1 190 ? -22.226 8.586 5.005 1.00 64.00 190 PRO A C 1
ATOM 1461 O O . PRO A 1 190 ? -22.770 9.051 6.008 1.00 64.00 190 PRO A O 1
ATOM 1464 N N . ILE A 1 191 ? -21.084 7.896 5.110 1.00 73.31 191 ILE A N 1
ATOM 1465 C CA . ILE A 1 191 ? -20.470 7.542 6.398 1.00 73.31 191 ILE A CA 1
ATOM 1466 C C . ILE A 1 191 ? -19.956 8.799 7.112 1.00 73.31 191 ILE A C 1
ATOM 1468 O O . ILE A 1 191 ? -19.219 9.599 6.543 1.00 73.31 191 ILE A O 1
ATOM 1472 N N . HIS A 1 192 ? -20.329 8.937 8.380 1.00 85.81 192 HIS A N 1
ATOM 1473 C CA . HIS A 1 192 ? -19.807 9.915 9.326 1.00 85.81 192 HIS A CA 1
ATOM 1474 C C . HIS A 1 192 ? -19.000 9.197 10.414 1.00 85.81 192 HIS A C 1
ATOM 1476 O O . HIS A 1 192 ? -19.228 8.024 10.716 1.00 85.81 192 HIS A O 1
ATOM 1482 N N . LEU A 1 193 ? -18.063 9.902 11.039 1.00 86.50 193 LEU A N 1
ATOM 1483 C CA . LEU A 1 193 ? -17.384 9.432 12.242 1.00 86.50 193 LEU A CA 1
ATOM 1484 C C . LEU A 1 193 ? -18.097 10.008 13.465 1.00 86.50 193 LEU A C 1
ATOM 1486 O O . LEU A 1 193 ? -18.062 11.217 13.677 1.00 86.50 193 LEU A O 1
ATOM 1490 N N . LEU A 1 194 ? -18.725 9.146 14.262 1.00 90.75 194 LEU A N 1
ATOM 1491 C CA . LEU A 1 194 ? -19.294 9.515 15.554 1.00 90.75 194 LEU A CA 1
ATOM 1492 C C . LEU A 1 194 ? -18.236 9.330 16.638 1.00 90.75 194 LEU A C 1
ATOM 1494 O O . LEU A 1 194 ? -17.734 8.221 16.810 1.00 90.75 194 LEU A O 1
ATOM 1498 N N . THR A 1 195 ? -17.929 10.382 17.387 1.00 89.94 195 THR A N 1
ATOM 1499 C CA . THR A 1 195 ? -17.066 10.323 18.569 1.00 89.94 195 THR A CA 1
ATOM 1500 C C . THR A 1 195 ? -17.879 10.613 19.823 1.00 89.94 195 THR A C 1
ATOM 1502 O O . THR A 1 195 ? -18.453 11.687 19.941 1.00 89.94 195 THR A O 1
ATOM 1505 N N . VAL A 1 196 ? -17.908 9.668 20.759 1.00 93.00 196 VAL A N 1
ATOM 1506 C CA . VAL A 1 196 ? -18.611 9.784 22.049 1.00 93.00 196 VAL A CA 1
ATOM 1507 C C . VAL A 1 196 ? -17.645 9.510 23.196 1.00 93.00 196 VAL A C 1
ATOM 1509 O O . VAL A 1 196 ? -16.696 8.737 23.032 1.00 93.00 196 VAL A O 1
ATOM 1512 N N . ALA A 1 197 ? -17.852 10.142 24.350 1.00 85.94 197 ALA A N 1
ATOM 1513 C CA . ALA A 1 197 ? -17.067 9.845 25.545 1.00 85.94 197 ALA A CA 1
ATOM 1514 C C . ALA A 1 197 ? -17.348 8.404 26.005 1.00 85.94 197 ALA A C 1
ATOM 1516 O O . ALA A 1 197 ? -18.497 7.972 26.049 1.00 85.94 197 ALA A O 1
ATOM 1517 N N . GLY A 1 198 ? -16.306 7.631 26.316 1.00 86.25 198 GLY A N 1
ATOM 1518 C CA . GLY A 1 198 ? -16.484 6.274 26.829 1.00 86.25 198 GLY A CA 1
ATOM 1519 C C . GLY A 1 198 ? -17.127 6.294 28.215 1.00 86.25 198 GLY A C 1
ATOM 1520 O O . GLY A 1 198 ? -16.552 6.892 29.119 1.00 86.25 198 GLY A O 1
ATOM 1521 N N . ARG A 1 199 ? -18.253 5.600 28.409 1.00 88.38 199 ARG A N 1
ATOM 1522 C CA . ARG A 1 199 ? -19.070 5.667 29.639 1.00 88.38 199 ARG A CA 1
ATOM 1523 C C . ARG A 1 199 ? -18.302 5.401 30.937 1.00 88.38 199 ARG A C 1
ATOM 1525 O O . ARG A 1 199 ? -18.549 6.047 31.941 1.00 88.38 199 ARG A O 1
ATOM 1532 N N . SER A 1 200 ? -17.352 4.467 30.910 1.00 80.50 200 SER A N 1
ATOM 1533 C CA . SER A 1 200 ? -16.583 4.071 32.099 1.00 80.50 200 SER A CA 1
ATOM 1534 C C . SER A 1 200 ? -15.266 4.830 32.245 1.00 80.50 200 SER A C 1
ATOM 1536 O O . SER A 1 200 ? -14.679 4.838 33.317 1.00 80.50 200 SER A O 1
ATOM 1538 N N . THR A 1 201 ? -14.750 5.409 31.158 1.00 82.25 201 THR A N 1
ATOM 1539 C CA . THR A 1 201 ? -13.371 5.930 31.112 1.00 82.25 201 THR A CA 1
ATOM 1540 C C . THR A 1 201 ? -13.278 7.417 30.793 1.00 82.25 201 THR A C 1
ATOM 1542 O O . THR A 1 201 ? -12.187 7.969 30.847 1.00 82.25 201 THR A O 1
ATOM 1545 N N . GLY A 1 202 ? -14.350 8.046 30.310 1.00 80.94 202 GLY A N 1
ATOM 1546 C CA . GLY A 1 202 ? -14.351 9.398 29.735 1.00 80.94 202 GLY A CA 1
ATOM 1547 C C . GLY A 1 202 ? -13.607 9.531 28.395 1.00 80.94 202 GLY A C 1
ATOM 1548 O O . GLY A 1 202 ? -13.921 10.410 27.599 1.00 80.94 202 GLY A O 1
ATOM 1549 N N . ILE A 1 203 ? -12.659 8.635 28.094 1.00 80.50 203 ILE A N 1
ATOM 1550 C CA . ILE A 1 203 ? -11.845 8.665 26.870 1.00 80.50 203 ILE A CA 1
ATOM 1551 C C . ILE A 1 203 ? -12.739 8.661 25.614 1.00 80.50 203 ILE A C 1
ATOM 1553 O O . ILE A 1 203 ? -13.535 7.729 25.455 1.00 80.50 203 ILE A O 1
ATOM 1557 N N . PRO A 1 204 ? -12.573 9.623 24.684 1.00 77.12 204 PRO A N 1
ATOM 1558 C CA . PRO A 1 204 ? -13.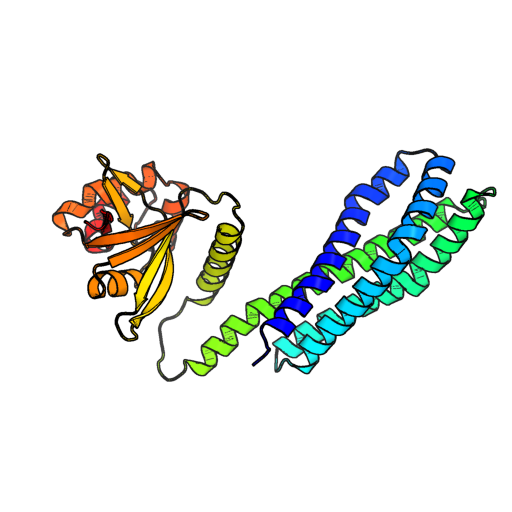322 9.661 23.431 1.00 77.12 204 PRO A CA 1
ATOM 1559 C C . PRO A 1 204 ? -13.127 8.403 22.571 1.00 77.12 204 PRO A C 1
ATOM 1561 O O . PRO A 1 204 ? -12.003 7.959 22.317 1.00 77.12 204 PRO A O 1
ATOM 1564 N N . ARG A 1 205 ? -14.233 7.832 22.085 1.00 76.38 205 ARG A N 1
ATOM 1565 C CA . ARG A 1 205 ? -14.282 6.647 21.217 1.00 76.38 205 ARG A CA 1
ATOM 1566 C C . ARG A 1 205 ? -14.972 6.983 19.904 1.00 76.38 205 ARG A C 1
ATOM 1568 O O . ARG A 1 205 ? -16.100 7.462 19.909 1.00 76.38 205 ARG A O 1
ATOM 1575 N N . THR A 1 206 ? -14.312 6.682 18.787 1.00 83.94 206 THR A N 1
ATOM 1576 C CA . THR A 1 206 ? -14.819 6.983 17.441 1.00 83.94 206 THR A CA 1
ATOM 1577 C C . THR A 1 206 ? -15.308 5.729 16.719 1.00 83.94 206 THR A C 1
ATOM 1579 O O . THR A 1 206 ? -14.569 4.750 16.610 1.00 83.94 206 THR A O 1
ATOM 1582 N N . THR A 1 207 ? -16.518 5.785 16.161 1.00 79.38 207 THR A N 1
ATOM 1583 C CA . THR A 1 207 ? -17.134 4.714 15.367 1.00 79.38 207 THR A CA 1
ATOM 1584 C C . THR A 1 207 ? -17.645 5.262 14.029 1.00 79.38 207 THR A C 1
ATOM 1586 O O . THR A 1 207 ? -18.336 6.281 14.023 1.00 79.38 207 THR A O 1
ATOM 1589 N N . PRO A 1 208 ? -17.337 4.620 12.883 1.00 83.56 208 PRO A N 1
ATOM 1590 C CA . PRO A 1 208 ? -17.957 4.971 11.611 1.00 83.56 208 PRO A CA 1
ATOM 1591 C C . PRO A 1 208 ? -19.425 4.532 11.606 1.00 83.56 208 PRO A C 1
ATOM 1593 O O . PRO A 1 208 ? -19.731 3.366 11.862 1.00 83.56 208 PRO A O 1
ATOM 1596 N N . ILE A 1 209 ? -20.322 5.458 11.293 1.00 86.62 209 ILE A N 1
ATOM 1597 C CA . ILE A 1 209 ? -21.765 5.235 11.260 1.00 86.62 209 ILE A CA 1
ATOM 1598 C C . ILE A 1 209 ? -22.367 5.920 10.035 1.00 86.62 209 ILE A C 1
ATOM 1600 O O . ILE A 1 209 ? -21.852 6.935 9.578 1.00 86.62 209 ILE A O 1
ATOM 1604 N N . ALA A 1 210 ? -23.432 5.361 9.470 1.00 85.25 210 ALA A N 1
ATOM 1605 C CA . ALA A 1 210 ? -24.139 5.960 8.344 1.00 85.25 210 ALA A CA 1
ATOM 1606 C C . ALA A 1 210 ? -25.465 6.542 8.852 1.00 85.25 210 ALA A C 1
ATOM 1608 O O . ALA A 1 210 ? -26.363 5.756 9.163 1.00 85.25 210 ALA A O 1
ATOM 1609 N N . PRO A 1 211 ? -25.589 7.876 8.978 1.00 90.81 211 PRO A N 1
ATOM 1610 C CA . PRO A 1 211 ? -26.860 8.494 9.311 1.00 90.81 211 PRO A CA 1
ATOM 1611 C C . PRO A 1 211 ? -27.862 8.314 8.172 1.00 90.81 211 PRO A C 1
ATOM 1613 O O . PRO A 1 211 ? -27.478 8.329 7.001 1.00 90.81 211 PRO A O 1
ATOM 1616 N N . ILE A 1 212 ? -29.135 8.207 8.526 1.00 92.06 212 ILE A N 1
ATOM 1617 C CA . ILE A 1 212 ? -30.262 8.301 7.591 1.00 92.06 212 ILE A CA 1
ATOM 1618 C C . ILE A 1 212 ? -31.083 9.546 7.910 1.00 92.06 212 ILE A C 1
ATOM 1620 O O . ILE A 1 212 ? -30.974 10.090 9.013 1.00 92.06 212 ILE A O 1
ATOM 1624 N N . GLN A 1 213 ? -31.877 10.009 6.950 1.00 92.06 213 GLN A N 1
ATOM 1625 C CA . GLN A 1 213 ? -32.716 11.190 7.119 1.00 92.06 213 GLN A CA 1
ATOM 1626 C C . GLN A 1 213 ? -34.188 10.828 6.946 1.00 92.06 213 GLN A C 1
ATOM 1628 O O . GLN A 1 213 ? -34.561 10.235 5.943 1.00 92.06 213 GLN A O 1
ATOM 1633 N N . LEU A 1 214 ? -35.023 11.179 7.916 1.00 93.19 214 LEU A N 1
ATOM 1634 C CA . LEU A 1 214 ? -36.469 10.980 7.865 1.00 93.19 214 LEU A CA 1
ATOM 1635 C C . LEU A 1 214 ? -37.125 12.281 8.324 1.00 93.19 214 LEU A C 1
ATOM 1637 O O . LEU A 1 214 ? -36.749 12.804 9.369 1.00 93.19 214 LEU A O 1
ATOM 1641 N N . ASP A 1 215 ? -38.019 12.834 7.504 1.00 90.75 215 ASP A N 1
ATOM 1642 C CA . ASP A 1 215 ? -38.750 14.081 7.783 1.00 90.75 215 ASP A CA 1
ATOM 1643 C C . ASP A 1 215 ? -37.839 15.253 8.193 1.00 90.75 215 ASP A C 1
ATOM 1645 O O . ASP A 1 215 ? -38.086 15.988 9.143 1.00 90.75 215 ASP A O 1
ATOM 1649 N N . GLY A 1 216 ? -36.705 15.396 7.497 1.00 88.88 216 GLY A N 1
ATOM 1650 C CA . GLY A 1 216 ? -35.701 16.431 7.775 1.00 88.88 216 GLY A CA 1
ATOM 1651 C C . GLY A 1 216 ? -34.783 16.135 8.969 1.00 88.88 216 GLY A C 1
ATOM 1652 O O . GLY A 1 216 ? -33.705 16.725 9.065 1.00 88.88 216 GLY A O 1
ATOM 1653 N N . VAL A 1 217 ? -35.122 15.159 9.810 1.00 92.69 217 VAL A N 1
ATOM 1654 C CA . VAL A 1 217 ? -34.373 14.771 11.009 1.00 92.69 217 VAL A CA 1
ATOM 1655 C C . VAL A 1 217 ? -33.348 13.681 10.691 1.00 92.69 217 VAL A C 1
ATOM 1657 O O . VAL A 1 217 ? -33.601 12.765 9.908 1.00 92.69 217 VAL A O 1
ATOM 1660 N N . ARG A 1 218 ? -32.155 13.769 11.294 1.00 94.19 218 ARG A N 1
ATOM 1661 C CA . ARG A 1 218 ? -31.088 12.770 11.122 1.00 94.19 218 ARG A CA 1
ATOM 1662 C C . ARG A 1 218 ? -31.098 11.745 12.246 1.00 94.19 218 ARG A C 1
ATOM 1664 O O . ARG A 1 218 ? -31.127 12.109 13.419 1.00 94.19 218 ARG A O 1
ATOM 1671 N N . TYR A 1 219 ? -30.970 10.477 11.870 1.00 96.19 219 TYR A N 1
ATOM 1672 C CA . TYR A 1 219 ? -30.957 9.352 12.797 1.00 96.19 219 TYR A CA 1
ATOM 1673 C C . TYR A 1 219 ? -29.719 8.479 12.626 1.00 96.19 219 TYR A C 1
ATOM 1675 O O . TYR A 1 219 ? -29.211 8.283 11.520 1.00 96.19 219 TYR A O 1
ATOM 1683 N N . LEU A 1 220 ? -29.262 7.917 13.740 1.00 95.44 220 LEU A N 1
ATOM 1684 C CA . LEU A 1 220 ? -28.232 6.890 13.817 1.00 95.44 220 LEU A CA 1
ATOM 1685 C C . LEU A 1 220 ? -28.873 5.568 14.213 1.00 95.44 220 LEU A C 1
ATOM 1687 O O . LEU A 1 220 ? -29.664 5.526 15.151 1.00 95.44 220 LEU A O 1
ATOM 1691 N N . VAL A 1 221 ? -28.491 4.488 13.534 1.00 94.56 221 VAL A N 1
ATOM 1692 C CA . VAL A 1 221 ? -29.044 3.152 13.775 1.00 94.56 221 VAL A CA 1
ATOM 1693 C C . VAL A 1 221 ? -27.933 2.189 14.183 1.00 94.56 221 VAL A C 1
ATOM 1695 O O . VAL A 1 221 ? -26.874 2.120 13.548 1.00 94.56 221 VAL A O 1
ATOM 1698 N N . GLN A 1 222 ? -28.176 1.419 15.243 1.00 92.44 222 GLN A N 1
ATOM 1699 C CA . GLN A 1 222 ? -27.297 0.345 15.685 1.00 92.44 222 GLN A CA 1
ATOM 1700 C C . GLN A 1 222 ? -27.239 -0.779 14.646 1.00 92.44 222 GLN A C 1
ATOM 1702 O O . GLN A 1 222 ? -28.109 -1.634 14.574 1.00 92.44 222 GLN A O 1
ATOM 1707 N N . ALA A 1 223 ? -26.156 -0.806 13.871 1.00 83.94 223 ALA A N 1
ATOM 1708 C CA . ALA A 1 223 ? -25.932 -1.824 12.844 1.00 83.94 223 ALA A CA 1
ATOM 1709 C C . ALA A 1 223 ? -25.275 -3.112 13.356 1.00 83.94 223 ALA A C 1
ATOM 1711 O O . ALA A 1 223 ? -25.001 -4.012 12.564 1.00 83.94 223 ALA A O 1
ATOM 1712 N N . TYR A 1 224 ? -24.956 -3.198 14.649 1.00 82.00 224 TYR A N 1
ATOM 1713 C CA . TYR A 1 224 ? -24.300 -4.364 15.226 1.00 82.00 224 TYR A CA 1
ATOM 1714 C C . TYR A 1 224 ? -24.772 -4.648 16.659 1.00 82.00 224 TYR A C 1
ATOM 1716 O O . TYR A 1 224 ? -24.916 -3.690 17.423 1.00 82.00 224 TYR A O 1
ATOM 1724 N N . PRO A 1 225 ? -24.894 -5.928 17.054 1.00 80.19 225 PRO A N 1
ATOM 1725 C CA . PRO A 1 225 ? -25.088 -6.311 18.449 1.00 80.19 225 PRO A CA 1
ATOM 1726 C C . PRO A 1 225 ? -23.995 -5.720 19.346 1.00 80.19 225 PRO A C 1
ATOM 1728 O O . PRO A 1 225 ? -22.851 -5.550 18.896 1.00 80.19 225 PRO A O 1
ATOM 1731 N N . ASP A 1 226 ? -24.382 -5.371 20.575 1.00 82.69 226 ASP A N 1
ATOM 1732 C CA . ASP A 1 226 ? -23.498 -4.917 21.660 1.00 82.69 226 ASP A CA 1
ATOM 1733 C C . ASP A 1 226 ? -22.542 -3.791 21.246 1.00 82.69 226 ASP A C 1
ATOM 1735 O O . ASP A 1 226 ? -21.355 -3.758 21.584 1.00 82.69 226 ASP A O 1
ATOM 1739 N N . ALA A 1 227 ? -23.034 -2.874 20.414 1.00 84.50 227 ALA A N 1
ATOM 1740 C CA . ALA A 1 227 ? -22.209 -1.803 19.897 1.00 84.50 227 ALA A CA 1
ATOM 1741 C C . ALA A 1 227 ? -21.885 -0.812 21.023 1.00 84.50 227 ALA A C 1
ATOM 1743 O O . ALA A 1 227 ? -22.725 0.005 21.373 1.00 84.50 227 ALA A O 1
ATOM 1744 N N . GLU A 1 228 ? -20.646 -0.832 21.530 1.00 87.44 228 GLU A N 1
ATOM 1745 C CA . GLU A 1 228 ? -20.206 0.014 22.659 1.00 87.44 228 GLU A CA 1
ATOM 1746 C C . GLU A 1 228 ? -20.565 1.504 22.507 1.00 87.44 228 GLU A C 1
ATOM 1748 O O . GLU A 1 228 ? -20.783 2.194 23.501 1.00 87.44 228 GLU A O 1
ATOM 1753 N N . TRP A 1 229 ? -20.620 2.020 21.271 1.00 92.81 229 TRP A N 1
ATOM 1754 C CA . TRP A 1 229 ? -20.995 3.413 21.019 1.00 92.81 229 TRP A CA 1
ATOM 1755 C C . TRP A 1 229 ? -22.421 3.738 21.478 1.00 92.81 229 TRP A C 1
ATOM 1757 O O . TRP A 1 229 ? -22.652 4.881 21.841 1.00 92.81 229 TRP A O 1
ATOM 1767 N N . VAL A 1 230 ? -23.340 2.765 21.488 1.00 95.50 230 VAL A N 1
ATOM 1768 C CA . VAL A 1 230 ? -24.733 2.926 21.933 1.00 95.50 230 VAL A CA 1
ATOM 1769 C C . VAL A 1 230 ? -24.762 3.237 23.422 1.00 95.50 230 VAL A C 1
ATOM 1771 O O . VAL A 1 230 ? -25.281 4.268 23.826 1.00 95.50 230 VAL A O 1
ATOM 1774 N N . ASP A 1 231 ? -24.130 2.401 24.241 1.00 95.12 231 ASP A N 1
ATOM 1775 C CA . ASP A 1 231 ? -24.065 2.628 25.687 1.00 95.12 231 ASP A CA 1
ATOM 1776 C C . ASP A 1 231 ? -23.282 3.900 26.036 1.00 95.12 231 ASP A C 1
ATOM 1778 O O . ASP A 1 231 ? -23.608 4.605 26.986 1.00 95.12 231 ASP A O 1
ATOM 1782 N N . ASN A 1 232 ? -22.230 4.198 25.267 1.00 95.06 232 ASN A N 1
ATOM 1783 C CA . ASN A 1 232 ? -21.475 5.436 25.428 1.00 95.06 232 ASN A CA 1
ATOM 1784 C C . ASN A 1 232 ? -22.328 6.658 25.063 1.00 95.06 232 ASN A C 1
ATOM 1786 O O . ASN A 1 232 ? -22.269 7.658 25.766 1.00 95.06 232 ASN A O 1
ATOM 1790 N N . ALA A 1 233 ? -23.138 6.579 24.003 1.00 95.88 233 ALA A N 1
ATOM 1791 C CA . ALA A 1 233 ? -24.066 7.637 23.614 1.00 95.88 233 ALA A CA 1
ATOM 1792 C C . ALA A 1 233 ? -25.161 7.842 24.668 1.00 95.88 233 ALA A C 1
ATOM 1794 O O . ALA A 1 233 ? -25.420 8.983 25.029 1.00 95.88 233 ALA A O 1
ATOM 1795 N N . ARG A 1 234 ? -25.730 6.760 25.219 1.00 96.38 234 ARG A N 1
ATOM 1796 C CA . ARG A 1 234 ? -26.696 6.815 26.333 1.00 96.38 234 ARG A CA 1
ATOM 1797 C C . ARG A 1 234 ? -26.130 7.532 27.551 1.00 96.38 234 ARG A C 1
ATOM 1799 O O . ARG A 1 234 ? -26.795 8.380 28.125 1.00 96.38 234 ARG A O 1
ATOM 1806 N N . ALA A 1 235 ? -24.899 7.193 27.932 1.00 95.56 235 ALA A N 1
ATOM 1807 C CA . ALA A 1 235 ? -24.255 7.783 29.099 1.00 95.56 235 ALA A CA 1
ATOM 1808 C C . ALA A 1 235 ? -23.812 9.235 28.864 1.00 95.56 235 ALA A C 1
ATOM 1810 O O . ALA A 1 235 ? -23.894 10.057 29.769 1.00 95.56 235 ALA A O 1
ATOM 1811 N N . ALA A 1 236 ? -23.308 9.550 27.667 1.00 93.94 236 ALA A N 1
ATOM 1812 C CA . ALA A 1 236 ? -22.775 10.874 27.363 1.00 93.94 236 ALA A CA 1
ATOM 1813 C C . ALA A 1 236 ? -23.857 11.888 26.968 1.00 93.94 236 ALA A C 1
ATOM 1815 O O . ALA A 1 236 ? -23.625 13.087 27.100 1.00 93.94 236 ALA A O 1
ATOM 1816 N N . GLY A 1 237 ? -24.973 11.436 26.386 1.00 94.69 237 GLY A N 1
ATOM 1817 C CA . GLY A 1 237 ? -26.038 12.278 25.823 1.00 94.69 237 GLY A CA 1
ATOM 1818 C C . GLY A 1 237 ? -25.625 13.122 24.609 1.00 94.69 237 GLY A C 1
ATOM 1819 O O . GLY A 1 237 ? -26.472 13.681 23.922 1.00 94.69 237 GLY A O 1
ATOM 1820 N N . ARG A 1 238 ? -24.325 13.201 24.305 1.00 93.62 238 ARG A N 1
ATOM 1821 C CA . ARG A 1 238 ? -23.757 14.038 23.248 1.00 93.62 238 ARG A CA 1
ATOM 1822 C C . ARG A 1 238 ? -22.518 13.421 22.614 1.00 93.62 238 ARG A C 1
ATOM 1824 O O . ARG A 1 238 ? -21.849 12.563 23.195 1.00 93.62 238 ARG A O 1
ATOM 1831 N N . GLY A 1 239 ? -22.172 13.897 21.425 1.00 93.50 239 GLY A N 1
ATOM 1832 C CA . GLY A 1 239 ? -20.983 13.465 20.704 1.00 93.50 239 GLY A CA 1
ATOM 1833 C C . GLY A 1 239 ? -20.522 14.466 19.654 1.00 93.50 239 GLY A C 1
ATOM 1834 O O . GLY A 1 239 ? -21.102 15.529 19.466 1.00 93.50 239 GLY A O 1
ATOM 1835 N N . VAL A 1 240 ? -19.455 14.111 18.948 1.00 91.69 240 VAL A N 1
ATOM 1836 C CA . VAL A 1 240 ? -18.954 14.856 17.791 1.00 91.69 240 VAL A CA 1
ATOM 1837 C C . VAL A 1 240 ? -19.192 14.024 16.544 1.00 91.69 240 VAL A C 1
ATOM 1839 O O . VAL A 1 240 ? -18.714 12.892 16.452 1.00 91.69 240 VAL A O 1
ATOM 1842 N N . LEU A 1 241 ? -19.906 14.589 15.577 1.00 90.69 241 LEU A N 1
ATOM 1843 C CA . LEU A 1 241 ? -20.123 13.986 14.272 1.00 90.69 241 LEU A CA 1
ATOM 1844 C C . LEU A 1 241 ? -19.217 14.663 13.240 1.00 90.69 241 LEU A C 1
ATOM 1846 O O . LEU A 1 241 ? -19.325 15.865 12.990 1.00 90.69 241 LEU A O 1
ATOM 1850 N N . THR A 1 242 ? -18.327 13.885 12.628 1.00 82.88 242 THR A N 1
ATOM 1851 C CA . THR A 1 242 ? -17.375 14.373 11.623 1.00 82.88 242 THR A CA 1
ATOM 1852 C C . THR A 1 242 ? -17.691 13.798 10.247 1.00 82.88 242 THR A C 1
ATOM 1854 O O . THR A 1 242 ? -17.824 12.583 10.093 1.00 82.88 242 THR A O 1
ATOM 1857 N N . ARG A 1 243 ? -17.737 14.662 9.229 1.00 79.50 243 ARG A N 1
ATOM 1858 C CA . ARG A 1 243 ? -17.807 14.293 7.808 1.00 79.50 243 ARG A CA 1
ATOM 1859 C C . ARG A 1 243 ? -16.717 15.032 7.043 1.00 79.50 243 ARG A C 1
ATOM 1861 O O . ARG A 1 243 ? -16.680 16.261 7.046 1.00 79.50 243 ARG A O 1
ATOM 1868 N N . GLY A 1 244 ? -15.823 14.293 6.387 1.00 72.56 244 GLY A N 1
ATOM 1869 C CA . GLY A 1 244 ? -14.636 14.885 5.765 1.00 72.56 244 GLY A CA 1
ATOM 1870 C C . GLY A 1 244 ? -13.822 15.704 6.776 1.00 72.56 244 GLY A C 1
ATOM 1871 O O . GLY A 1 244 ? -13.354 15.159 7.775 1.00 72.56 244 GLY A O 1
ATOM 1872 N N . ARG A 1 245 ? -13.675 17.012 6.520 1.00 71.19 245 ARG A N 1
ATOM 1873 C CA . ARG A 1 245 ? -12.961 17.965 7.395 1.00 71.19 245 ARG A CA 1
ATOM 1874 C C . ARG A 1 245 ? -13.862 18.686 8.403 1.00 71.19 245 ARG A C 1
ATOM 1876 O O . ARG A 1 245 ? -13.353 19.389 9.268 1.00 71.19 245 ARG A O 1
ATOM 1883 N N . THR A 1 246 ? -15.179 18.534 8.298 1.00 72.69 246 THR A N 1
ATOM 1884 C CA . THR A 1 246 ? -16.141 19.257 9.135 1.00 72.69 246 THR A CA 1
ATOM 1885 C C . THR A 1 246 ? -16.538 18.407 10.332 1.00 72.69 246 THR A C 1
ATOM 1887 O O . THR A 1 246 ? -17.000 17.280 10.163 1.00 72.69 246 THR A O 1
ATOM 1890 N N . SER A 1 247 ? -16.412 18.971 11.531 1.00 85.00 247 SER A N 1
ATOM 1891 C CA . SER A 1 247 ? -16.860 18.368 12.788 1.00 85.00 247 SER A CA 1
ATOM 1892 C C . SER A 1 247 ? -17.932 19.242 13.422 1.00 85.00 247 SER A C 1
ATOM 1894 O O . SER A 1 247 ? -17.807 20.465 13.414 1.00 85.00 247 SER A O 1
ATOM 1896 N N . ARG A 1 248 ? -18.980 18.625 13.966 1.00 89.69 248 ARG A N 1
ATOM 1897 C CA . ARG A 1 248 ? -20.034 19.317 14.718 1.00 89.69 248 ARG A CA 1
ATOM 1898 C C . ARG A 1 248 ? -20.309 18.571 16.011 1.00 89.69 248 ARG A C 1
ATOM 1900 O O . ARG A 1 248 ? -20.381 17.343 15.994 1.00 89.69 248 ARG A O 1
ATOM 1907 N N . ILE A 1 249 ? -20.456 19.306 17.107 1.00 92.75 249 ILE A N 1
ATOM 1908 C CA . ILE A 1 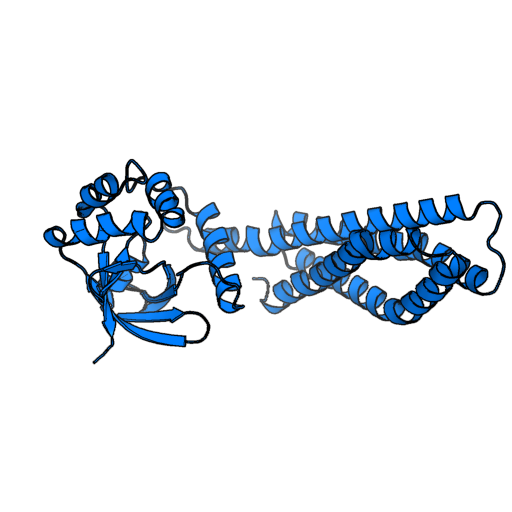249 ? -20.994 18.745 18.347 1.00 92.75 249 ILE A CA 1
ATOM 1909 C C . ILE A 1 249 ? -22.498 18.559 18.134 1.00 92.75 249 ILE A C 1
ATOM 1911 O O . ILE A 1 249 ? -23.142 19.401 17.507 1.00 92.75 249 ILE A O 1
ATOM 1915 N N . VAL A 1 250 ? -23.024 17.428 18.584 1.00 94.88 250 VAL A N 1
ATOM 1916 C CA . VAL A 1 250 ? -24.430 17.055 18.447 1.00 94.88 250 VAL A CA 1
ATOM 1917 C C . VAL A 1 250 ? -24.927 16.398 19.724 1.00 94.88 250 VAL A C 1
ATOM 1919 O O . VAL A 1 250 ? -24.168 15.676 20.380 1.00 94.88 250 VAL A O 1
ATOM 1922 N N . ASP A 1 251 ? -26.202 16.598 20.022 1.00 96.56 251 ASP A N 1
ATOM 1923 C CA . ASP A 1 251 ? -26.904 15.855 21.060 1.00 96.56 251 ASP A CA 1
ATOM 1924 C C . ASP A 1 251 ? -27.495 14.570 20.462 1.00 96.56 251 ASP A C 1
ATOM 1926 O O . ASP A 1 251 ? -27.893 14.513 19.291 1.00 96.56 251 ASP A O 1
ATOM 1930 N N . LEU A 1 252 ? -27.448 13.496 21.251 1.00 97.25 252 LEU A N 1
ATOM 1931 C CA . LEU A 1 252 ? -27.811 12.137 20.860 1.00 97.25 252 LEU A CA 1
ATOM 1932 C C . LEU A 1 252 ? -28.992 11.681 21.713 1.00 97.25 252 LEU A C 1
ATOM 1934 O O . LEU A 1 252 ? -28.814 11.192 22.826 1.00 97.25 252 LEU A O 1
ATOM 1938 N N . ILE A 1 253 ? -30.199 11.810 21.169 1.00 97.38 253 ILE A N 1
ATOM 1939 C CA . ILE A 1 253 ? -31.436 11.493 21.886 1.00 97.38 253 ILE A CA 1
ATOM 1940 C C . ILE A 1 253 ? -31.889 10.095 21.488 1.00 97.38 253 ILE A C 1
ATOM 1942 O O . ILE A 1 253 ? -32.211 9.853 20.324 1.00 97.38 253 ILE A O 1
ATOM 1946 N N . GLU A 1 254 ? -31.903 9.157 22.434 1.00 97.62 254 GLU A N 1
ATOM 1947 C CA . GLU A 1 254 ? -32.394 7.808 22.154 1.00 97.62 254 GLU A CA 1
ATOM 1948 C C . GLU A 1 254 ? -33.896 7.836 21.853 1.00 97.62 254 GLU A C 1
ATOM 1950 O O . GLU A 1 254 ? -34.700 8.378 22.610 1.00 97.62 254 GLU A O 1
ATOM 1955 N N . VAL A 1 255 ? -34.275 7.241 20.725 1.00 97.69 255 VAL A N 1
ATOM 1956 C CA . VAL A 1 255 ? -35.668 7.149 20.293 1.00 97.69 255 VAL A CA 1
ATOM 1957 C C . VAL A 1 255 ? -36.349 6.014 21.073 1.00 97.69 255 VAL A C 1
ATOM 1959 O O . VAL A 1 255 ? -35.825 4.889 21.068 1.00 97.69 255 VAL A O 1
ATOM 1962 N N . PRO A 1 256 ? -37.510 6.255 21.714 1.00 96.56 256 PRO A N 1
ATOM 1963 C CA . PRO A 1 256 ? -38.285 5.211 22.382 1.00 96.56 256 PRO A CA 1
ATOM 1964 C C . PRO A 1 256 ? -38.673 4.091 21.416 1.00 96.56 256 PRO A C 1
ATOM 1966 O O . PRO A 1 256 ? -38.960 4.355 20.251 1.00 96.56 256 PRO A O 1
ATOM 1969 N N . GLU A 1 257 ? -38.723 2.846 21.894 1.00 95.50 257 GLU A N 1
ATOM 1970 C CA . GLU A 1 257 ? -38.991 1.665 21.056 1.00 95.50 257 GLU A CA 1
ATOM 1971 C C . GLU A 1 257 ? -40.246 1.804 20.183 1.00 95.50 257 GLU A C 1
ATOM 1973 O O . GLU A 1 257 ? -40.193 1.522 18.983 1.00 95.50 257 GLU A O 1
ATOM 1978 N N . SER A 1 258 ? -41.331 2.338 20.753 1.00 95.38 258 SER A N 1
ATOM 1979 C CA . SER A 1 258 ? -42.605 2.579 20.063 1.00 95.38 258 SER A CA 1
ATOM 1980 C C . SER A 1 258 ? -42.482 3.476 18.825 1.00 95.38 258 SER A C 1
ATOM 1982 O O . SER A 1 258 ? -43.320 3.403 17.930 1.00 95.38 258 SER A O 1
ATOM 1984 N N . GLN A 1 259 ? -41.421 4.282 18.732 1.00 96.06 259 GLN A N 1
ATOM 1985 C CA . GLN A 1 259 ? -41.179 5.239 17.651 1.00 96.06 259 GLN A CA 1
ATOM 1986 C C . GLN A 1 259 ? -40.061 4.801 16.687 1.00 96.06 259 GLN A C 1
ATOM 1988 O O . GLN A 1 259 ? -39.788 5.490 15.705 1.00 96.06 259 GLN A O 1
ATOM 1993 N N . ARG A 1 260 ? -39.394 3.659 16.916 1.00 97.06 260 ARG A N 1
ATOM 1994 C CA . ARG A 1 260 ? -38.244 3.229 16.089 1.00 97.06 260 ARG A CA 1
ATOM 1995 C C . ARG A 1 260 ? -38.646 2.646 14.737 1.00 97.06 260 ARG A C 1
ATOM 1997 O O . ARG A 1 260 ? -37.856 2.719 13.795 1.00 97.06 260 ARG A O 1
ATOM 2004 N N . ARG A 1 261 ? -39.851 2.066 14.625 1.00 97.44 261 ARG A N 1
ATOM 2005 C CA . ARG A 1 261 ? -40.284 1.313 13.429 1.00 97.44 261 ARG A CA 1
ATOM 2006 C C . ARG A 1 261 ? -40.181 2.127 12.128 1.00 97.44 261 ARG A C 1
ATOM 2008 O O . ARG A 1 261 ? -39.576 1.608 11.191 1.00 97.44 261 ARG A O 1
ATOM 2015 N N . PRO A 1 262 ? -40.675 3.382 12.038 1.00 96.81 262 PRO A N 1
ATOM 2016 C CA . PRO A 1 262 ? -40.572 4.171 10.806 1.00 96.81 262 PRO A CA 1
ATOM 2017 C C . PRO A 1 262 ? -39.120 4.462 10.406 1.00 96.81 262 PRO A C 1
ATOM 2019 O O . PRO A 1 262 ? -38.757 4.346 9.236 1.00 96.81 262 PRO A O 1
ATOM 2022 N N . VAL A 1 263 ? -38.264 4.761 11.389 1.00 96.38 263 VAL A N 1
ATOM 2023 C CA . VAL A 1 263 ? -36.838 5.048 11.168 1.00 96.38 263 VAL A CA 1
ATOM 2024 C C . VAL A 1 263 ? -36.106 3.809 10.653 1.00 96.38 263 VAL A C 1
ATOM 2026 O O . VAL A 1 263 ? -35.359 3.885 9.678 1.00 96.38 263 VAL A O 1
ATOM 2029 N N . LEU A 1 264 ? -36.342 2.651 11.272 1.00 96.00 264 LEU A N 1
ATOM 2030 C CA . LEU A 1 264 ? -35.739 1.392 10.840 1.00 96.00 264 LEU A CA 1
ATOM 2031 C C . LEU A 1 264 ? -36.223 0.982 9.448 1.00 96.00 264 LEU A C 1
ATOM 2033 O O . LEU A 1 264 ? -35.395 0.624 8.612 1.00 96.00 264 LEU A O 1
ATOM 2037 N N . ARG A 1 265 ? -37.524 1.122 9.163 1.00 96.56 265 ARG A N 1
ATOM 2038 C CA . ARG A 1 265 ? -38.107 0.847 7.840 1.00 96.56 265 ARG A CA 1
ATOM 2039 C C . ARG A 1 265 ? -37.458 1.687 6.733 1.00 96.56 265 ARG A C 1
ATOM 2041 O O . ARG A 1 265 ? -37.231 1.185 5.634 1.00 96.56 265 ARG A O 1
ATOM 2048 N N . ALA A 1 266 ? -37.112 2.942 7.020 1.00 95.06 266 ALA A N 1
ATOM 2049 C CA . ALA A 1 266 ? -36.464 3.839 6.063 1.00 95.06 266 ALA A CA 1
ATOM 2050 C C . ALA A 1 266 ? -34.990 3.485 5.779 1.00 95.06 266 ALA A C 1
ATOM 2052 O O . ALA A 1 266 ? -34.463 3.820 4.713 1.00 95.06 266 ALA A O 1
ATOM 2053 N N . PHE A 1 267 ? -34.309 2.796 6.703 1.00 92.12 267 PHE A N 1
ATOM 2054 C CA . PHE A 1 267 ? -32.878 2.512 6.594 1.00 92.12 267 PHE A CA 1
ATOM 2055 C C . PHE A 1 267 ? -32.479 1.736 5.326 1.00 92.12 267 PHE A C 1
ATOM 2057 O O . PHE A 1 267 ? -31.610 2.226 4.597 1.00 92.12 267 PHE A O 1
ATOM 2064 N N . PRO A 1 268 ? -33.057 0.557 5.011 1.00 91.31 268 PRO A N 1
ATOM 2065 C CA . PRO A 1 268 ? -32.638 -0.215 3.842 1.00 91.31 268 PRO A CA 1
ATOM 2066 C C . PRO A 1 268 ? -32.960 0.475 2.510 1.00 91.31 268 PRO A C 1
ATOM 2068 O O . PRO A 1 268 ? -32.262 0.227 1.527 1.00 91.31 268 PRO A O 1
ATOM 2071 N N . VAL A 1 269 ? -33.947 1.379 2.482 1.00 90.81 269 VAL A N 1
ATOM 2072 C CA . VAL A 1 269 ? -34.290 2.185 1.298 1.00 90.81 269 VAL A CA 1
ATOM 2073 C C . VAL A 1 269 ? -33.191 3.209 1.002 1.00 90.81 269 VAL A C 1
ATOM 2075 O O . VAL A 1 269 ? -32.743 3.334 -0.134 1.00 90.81 269 VAL A O 1
ATOM 2078 N N . GLN A 1 270 ? -32.699 3.904 2.030 1.00 86.94 270 GLN A N 1
ATOM 2079 C CA . GLN A 1 270 ? -31.651 4.923 1.879 1.00 86.94 270 GLN A CA 1
ATOM 2080 C C . GLN A 1 270 ? -30.238 4.330 1.830 1.00 86.94 270 GLN A C 1
ATOM 2082 O O . GLN A 1 270 ? -29.317 4.936 1.281 1.00 86.94 270 GLN A O 1
ATOM 2087 N N . ASN A 1 271 ? -30.043 3.151 2.424 1.00 81.94 271 ASN A N 1
ATOM 2088 C CA . ASN A 1 271 ? -28.739 2.518 2.563 1.00 81.94 271 ASN A CA 1
ATOM 2089 C C . ASN A 1 271 ? -28.798 1.005 2.315 1.00 81.94 271 ASN A C 1
ATOM 2091 O O . ASN A 1 271 ? -28.443 0.191 3.173 1.00 81.94 271 ASN A O 1
ATOM 2095 N N . SER A 1 272 ? -29.185 0.627 1.096 1.00 78.12 272 SER A N 1
ATOM 2096 C CA . SER A 1 272 ? -29.285 -0.773 0.658 1.00 78.12 272 SER A CA 1
ATOM 2097 C C . SER A 1 272 ? -27.974 -1.554 0.830 1.00 78.12 272 SER A C 1
ATOM 2099 O O . SER A 1 272 ? -27.969 -2.695 1.294 1.00 78.12 272 SER A O 1
ATOM 2101 N N . ARG A 1 273 ? -26.822 -0.923 0.554 1.00 72.62 273 ARG A N 1
ATOM 2102 C CA . ARG A 1 273 ? -25.492 -1.525 0.782 1.00 72.62 273 ARG A CA 1
ATOM 2103 C C . ARG A 1 273 ? -25.194 -1.740 2.270 1.00 72.62 273 ARG A C 1
ATOM 2105 O O . ARG A 1 273 ? -24.549 -2.725 2.630 1.00 72.62 273 ARG A O 1
ATOM 2112 N N . GLY A 1 274 ? -25.646 -0.831 3.133 1.00 73.75 274 GLY A N 1
ATOM 2113 C CA . GLY A 1 274 ? -25.524 -0.935 4.586 1.00 73.75 274 GLY A CA 1
ATOM 2114 C C . GLY A 1 274 ? -26.445 -1.994 5.191 1.00 73.75 274 GLY A C 1
ATOM 2115 O O . GLY A 1 274 ? -26.057 -2.633 6.169 1.00 73.75 274 GLY A O 1
ATOM 2116 N N . ALA A 1 275 ? -27.610 -2.243 4.586 1.00 82.69 275 ALA A N 1
ATOM 2117 C CA . ALA A 1 275 ? -28.597 -3.202 5.082 1.00 82.69 275 ALA A CA 1
ATOM 2118 C C . ALA A 1 275 ? -28.040 -4.633 5.200 1.00 82.69 275 ALA A C 1
ATOM 2120 O O . ALA A 1 275 ? -28.284 -5.330 6.183 1.00 82.69 275 ALA A O 1
ATOM 2121 N N . GLN A 1 276 ? -27.167 -5.029 4.270 1.00 78.31 276 GLN A N 1
ATOM 2122 C CA . GLN A 1 276 ? -26.431 -6.300 4.303 1.00 78.31 276 GLN A CA 1
ATOM 2123 C C . GLN A 1 276 ? -25.607 -6.509 5.588 1.00 78.31 276 GLN A C 1
ATOM 2125 O O . GLN A 1 276 ? -25.315 -7.643 5.968 1.00 78.31 276 GLN A O 1
ATOM 2130 N N . ALA A 1 277 ? -25.178 -5.439 6.268 1.00 76.19 277 ALA A N 1
ATOM 2131 C CA . ALA A 1 277 ? -24.498 -5.573 7.553 1.00 76.19 277 ALA A CA 1
ATOM 2132 C C . ALA A 1 277 ? -25.455 -6.058 8.649 1.00 76.19 277 ALA A C 1
ATOM 2134 O O . ALA A 1 277 ? -25.078 -6.952 9.394 1.00 76.19 277 ALA A O 1
ATOM 2135 N N . PHE A 1 278 ? -26.681 -5.536 8.701 1.00 85.69 278 PHE A N 1
ATOM 2136 C CA . PHE A 1 278 ? -27.677 -5.911 9.707 1.00 85.69 278 PHE A CA 1
ATOM 2137 C C . PHE A 1 278 ? -28.055 -7.387 9.589 1.00 85.69 278 PHE A C 1
ATOM 2139 O O . PHE A 1 278 ? -28.056 -8.086 10.599 1.00 85.69 278 PHE A O 1
ATOM 2146 N N . VAL A 1 279 ? -28.264 -7.866 8.355 1.00 82.19 279 VAL A N 1
ATOM 2147 C CA . VAL A 1 279 ? -28.554 -9.282 8.069 1.00 82.19 279 VAL A CA 1
ATOM 2148 C C . VAL A 1 279 ? -27.411 -10.170 8.563 1.00 82.19 279 VAL A C 1
ATOM 2150 O O . VAL A 1 279 ? -27.609 -11.065 9.377 1.00 82.19 279 VAL A O 1
ATOM 2153 N N . ARG A 1 280 ? -26.167 -9.880 8.152 1.00 79.06 280 ARG A N 1
ATOM 2154 C CA . ARG A 1 280 ? -24.990 -10.668 8.571 1.00 79.06 280 ARG A CA 1
ATOM 2155 C C . ARG A 1 280 ? -24.732 -10.649 10.074 1.00 79.06 280 ARG A C 1
ATOM 2157 O O . ARG A 1 280 ? -24.081 -11.555 10.581 1.00 79.06 280 ARG A O 1
ATOM 2164 N N . ASN A 1 281 ? -25.162 -9.594 10.757 1.00 78.62 281 ASN A N 1
ATOM 2165 C CA . ASN A 1 281 ? -24.998 -9.451 12.196 1.00 78.62 281 ASN A CA 1
ATOM 2166 C C . ASN A 1 281 ? -26.186 -10.022 12.987 1.00 78.62 281 ASN A C 1
ATOM 2168 O O . ASN A 1 281 ? -26.194 -9.886 14.207 1.00 78.62 281 ASN A O 1
ATOM 2172 N N . GLY A 1 282 ? -27.176 -10.621 12.315 1.00 84.94 282 GLY A N 1
ATOM 2173 C CA . GLY A 1 282 ? -28.340 -11.237 12.952 1.00 84.94 282 GLY A CA 1
ATOM 2174 C C . GLY A 1 282 ? -29.308 -10.245 13.601 1.00 84.94 282 GLY A C 1
ATOM 2175 O O . GLY A 1 282 ? -30.066 -10.634 14.481 1.00 84.94 282 GLY A O 1
ATOM 2176 N N . LEU A 1 283 ? -29.279 -8.965 13.210 1.00 86.25 283 LEU A N 1
ATOM 2177 C CA . LEU A 1 283 ? -30.204 -7.952 13.744 1.00 86.25 283 LEU A CA 1
ATOM 2178 C C . LEU A 1 283 ? -31.565 -7.962 13.044 1.00 86.25 283 LEU A C 1
ATOM 2180 O O . LEU A 1 283 ? -32.570 -7.581 13.640 1.00 86.25 283 LEU A O 1
ATOM 2184 N N . VAL A 1 284 ? -31.575 -8.377 11.780 1.00 89.56 284 VAL A N 1
ATOM 2185 C CA . VAL A 1 284 ? -32.750 -8.477 10.908 1.00 89.56 284 VAL A CA 1
ATOM 2186 C C . VAL A 1 284 ? -32.649 -9.780 10.120 1.00 89.56 284 VAL A C 1
ATOM 2188 O O . VAL A 1 284 ? -31.545 -10.267 9.869 1.00 89.56 284 VAL A O 1
ATOM 2191 N N . GLU A 1 285 ? -33.786 -10.329 9.710 1.00 87.69 285 GLU A N 1
ATOM 2192 C CA . GLU A 1 285 ? -33.845 -11.580 8.942 1.00 87.69 285 GLU A CA 1
ATOM 2193 C C . GLU A 1 285 ? -33.522 -11.355 7.462 1.00 87.69 285 GLU A C 1
ATOM 2195 O O . GLU A 1 285 ? -32.898 -12.195 6.816 1.00 87.69 285 GLU A O 1
ATOM 2200 N N . SER A 1 286 ? -33.904 -10.196 6.917 1.00 90.94 286 SER A N 1
ATOM 2201 C CA . SER A 1 286 ? -33.670 -9.844 5.517 1.00 90.94 286 SER A CA 1
ATOM 2202 C C . SER A 1 286 ? -33.387 -8.352 5.328 1.00 90.94 286 SER A C 1
ATOM 2204 O O . SER A 1 286 ? -33.530 -7.537 6.235 1.00 90.94 286 SER A O 1
ATOM 2206 N N . GLY A 1 287 ? -32.973 -7.977 4.115 1.00 87.00 287 GLY A N 1
ATOM 2207 C CA . GLY A 1 287 ? -32.762 -6.579 3.729 1.00 87.00 287 GLY A CA 1
ATOM 2208 C C . GLY A 1 287 ? -34.049 -5.779 3.485 1.00 87.00 287 GLY A C 1
ATOM 2209 O O . GLY A 1 287 ? -33.954 -4.662 2.984 1.00 87.00 287 GLY A O 1
ATOM 2210 N N . SER A 1 288 ? -35.229 -6.344 3.762 1.00 93.00 288 SER A N 1
ATOM 2211 C CA . SER A 1 288 ? -36.518 -5.702 3.481 1.00 93.00 288 SER A CA 1
ATOM 2212 C C . SER A 1 288 ? -36.871 -4.620 4.517 1.00 93.00 288 SER A C 1
ATOM 2214 O O . SER A 1 288 ? -36.513 -4.758 5.690 1.00 93.00 288 SER A O 1
ATOM 2216 N N . PRO A 1 289 ? -37.597 -3.554 4.125 1.00 95.31 289 PRO A N 1
ATOM 2217 C CA . PRO A 1 289 ? -38.052 -2.513 5.051 1.00 95.31 289 PRO A CA 1
ATOM 2218 C C . PRO A 1 289 ? -38.839 -3.045 6.257 1.00 95.31 289 PRO A C 1
ATOM 2220 O O . PRO A 1 289 ? -38.638 -2.565 7.372 1.00 95.31 289 PRO A O 1
ATOM 2223 N N . ASP A 1 290 ? -39.691 -4.053 6.066 1.00 95.31 290 ASP A N 1
ATOM 2224 C CA . ASP A 1 290 ? -40.491 -4.617 7.159 1.00 95.31 290 ASP A CA 1
ATOM 2225 C C . ASP A 1 290 ? -39.650 -5.448 8.131 1.00 95.31 290 ASP A C 1
ATOM 2227 O O . ASP A 1 290 ? -39.769 -5.261 9.339 1.00 95.31 290 ASP A O 1
ATOM 2231 N N . SER A 1 291 ? -38.681 -6.230 7.638 1.00 93.81 291 SER A N 1
ATOM 2232 C CA . SER A 1 291 ? -37.744 -6.951 8.515 1.00 93.81 291 SER A CA 1
ATOM 2233 C C . SER A 1 291 ? -36.922 -6.008 9.403 1.00 93.81 291 SER A C 1
ATOM 2235 O O . SER A 1 291 ? -36.596 -6.338 10.545 1.00 93.81 291 SER A O 1
ATOM 2237 N N . PHE A 1 292 ? -36.615 -4.804 8.909 1.00 95.94 292 PHE A N 1
ATOM 2238 C CA . PHE A 1 292 ? -36.013 -3.749 9.721 1.00 95.94 292 PHE A CA 1
ATOM 2239 C C . PHE A 1 292 ? -36.997 -3.158 10.735 1.00 95.94 292 PHE A C 1
ATOM 2241 O O . PHE A 1 292 ? -36.623 -2.965 11.892 1.00 95.94 292 PHE A O 1
ATOM 2248 N N . ALA A 1 293 ? -38.237 -2.874 10.330 1.00 95.06 293 ALA A N 1
ATOM 2249 C CA . ALA A 1 293 ? -39.268 -2.345 11.223 1.00 95.06 293 ALA A CA 1
ATOM 2250 C C . ALA A 1 293 ? -39.534 -3.281 12.415 1.00 95.06 293 ALA A C 1
ATOM 2252 O O . ALA A 1 293 ? -39.715 -2.806 13.536 1.00 95.06 293 ALA A O 1
ATOM 2253 N N . ASP A 1 294 ? -39.504 -4.593 12.188 1.00 94.19 294 ASP A N 1
ATOM 2254 C CA . ASP A 1 294 ? -39.737 -5.614 13.215 1.00 94.19 294 ASP A CA 1
ATOM 2255 C C . ASP A 1 294 ? -38.544 -5.795 14.168 1.00 94.19 294 ASP A C 1
ATOM 2257 O O . ASP A 1 294 ? -38.677 -6.352 15.255 1.00 94.19 294 ASP A O 1
ATOM 2261 N N . ALA A 1 295 ? -37.372 -5.250 13.827 1.00 93.44 295 ALA A N 1
ATOM 2262 C CA . ALA A 1 295 ? -36.195 -5.249 14.692 1.00 93.44 295 ALA A CA 1
ATOM 2263 C C . ALA A 1 295 ? -36.153 -4.084 15.705 1.00 93.44 295 ALA A C 1
ATOM 2265 O O . ALA A 1 295 ? -35.113 -3.869 16.335 1.00 93.44 295 ALA A O 1
ATOM 2266 N N . ALA A 1 296 ? -37.252 -3.341 15.890 1.00 93.62 296 ALA A N 1
ATOM 2267 C CA . ALA A 1 296 ? -37.335 -2.169 16.775 1.00 93.62 296 ALA A CA 1
ATOM 2268 C C . ALA A 1 296 ? -36.917 -2.423 18.233 1.00 93.62 296 ALA A C 1
ATOM 2270 O O . ALA A 1 296 ? -36.251 -1.575 18.836 1.00 93.62 296 ALA A O 1
ATOM 2271 N N . SER A 1 297 ? -37.235 -3.599 18.773 1.00 91.69 297 SER A N 1
ATOM 2272 C CA . SER A 1 297 ? -36.838 -4.011 20.127 1.00 91.69 297 SER A CA 1
ATOM 2273 C C . SER A 1 297 ? -35.349 -4.362 20.243 1.00 91.69 297 SER A C 1
ATOM 2275 O O . SER A 1 297 ? -34.774 -4.307 21.327 1.00 91.69 297 SER A O 1
ATOM 2277 N N . ARG A 1 298 ? -34.691 -4.690 19.123 1.00 88.38 298 ARG A N 1
ATOM 2278 C CA . ARG A 1 298 ? -33.297 -5.173 19.077 1.00 88.38 298 ARG A CA 1
ATOM 2279 C C . ARG A 1 298 ? -32.288 -4.111 18.645 1.00 88.38 298 ARG A C 1
ATOM 2281 O O . ARG A 1 298 ? -31.097 -4.261 18.906 1.00 88.38 298 ARG A O 1
ATOM 2288 N N . CYS A 1 299 ? -32.738 -3.064 17.954 1.00 92.50 299 CYS A N 1
ATOM 2289 C CA . CYS A 1 299 ? -31.871 -2.022 17.409 1.00 92.50 299 CYS A CA 1
ATOM 2290 C C . CYS A 1 299 ? -32.078 -0.694 18.138 1.00 92.50 299 CYS A C 1
ATOM 2292 O O . CYS A 1 299 ? -33.157 -0.105 18.071 1.00 92.50 299 CYS A O 1
ATOM 2294 N N . ALA A 1 300 ? -31.021 -0.167 18.760 1.00 95.88 300 ALA A N 1
ATOM 2295 C CA . ALA A 1 300 ? -31.038 1.202 19.259 1.00 95.88 300 ALA A CA 1
ATOM 2296 C C . ALA A 1 300 ? -31.037 2.216 18.101 1.00 95.88 300 ALA A C 1
ATOM 2298 O O . ALA A 1 300 ? -30.355 2.036 17.082 1.00 95.88 300 ALA A O 1
ATOM 2299 N N . VAL A 1 301 ? -31.781 3.306 18.288 1.00 97.38 301 VAL A N 1
ATOM 2300 C CA . VAL A 1 301 ? -31.895 4.420 17.342 1.00 97.38 301 VAL A CA 1
ATOM 2301 C C . VAL A 1 301 ? -31.695 5.722 18.105 1.00 97.38 301 VAL A C 1
ATOM 2303 O O . VAL A 1 301 ? -32.304 5.913 19.154 1.00 97.38 301 VAL A O 1
ATOM 2306 N N . PHE A 1 302 ? -30.874 6.622 17.569 1.00 97.94 302 PHE A N 1
ATOM 2307 C CA . PHE A 1 302 ? -30.650 7.948 18.148 1.00 97.94 302 PHE A CA 1
ATOM 2308 C C . PHE A 1 302 ? -31.010 9.033 17.144 1.00 97.94 302 PHE A C 1
ATOM 2310 O O . PHE A 1 302 ? -30.550 8.990 16.002 1.00 97.94 302 PHE A O 1
ATOM 2317 N N . ARG A 1 303 ? -31.795 10.016 17.579 1.00 97.25 303 ARG A N 1
ATOM 2318 C CA . ARG A 1 303 ? -32.003 11.283 16.883 1.00 97.25 303 ARG A CA 1
ATOM 2319 C C . ARG A 1 303 ? -30.794 12.187 17.123 1.00 97.25 303 ARG A C 1
ATOM 2321 O O . ARG A 1 303 ? -30.292 12.266 18.242 1.00 97.25 303 ARG A O 1
ATOM 2328 N N . ILE A 1 304 ? -30.322 12.834 16.061 1.00 95.81 304 ILE A N 1
ATOM 2329 C CA . ILE A 1 304 ? -29.217 13.793 16.106 1.00 95.81 304 ILE A CA 1
ATOM 2330 C C . ILE A 1 304 ? -29.797 15.202 16.121 1.00 95.81 304 ILE A C 1
ATOM 2332 O O . ILE A 1 304 ? -30.437 15.605 15.146 1.00 95.81 304 ILE A O 1
ATOM 2336 N N . GLU A 1 305 ? -29.485 15.964 17.162 1.00 93.12 305 GLU A N 1
ATOM 2337 C CA . GLU A 1 305 ? -29.832 17.382 17.254 1.00 93.12 305 GLU A CA 1
ATOM 2338 C C . GLU A 1 305 ? -28.571 18.257 17.258 1.00 93.12 305 GLU A C 1
ATOM 2340 O O . GLU A 1 305 ? -27.539 17.861 17.810 1.00 93.12 305 GLU A O 1
ATOM 2345 N N . PRO A 1 306 ? -28.585 19.423 16.588 1.00 86.44 306 PRO A N 1
ATOM 2346 C CA . PRO A 1 306 ? -27.560 20.436 16.804 1.00 86.44 306 PRO A CA 1
ATOM 2347 C C . PRO A 1 306 ? -27.561 20.862 18.274 1.00 86.44 306 PRO A C 1
ATOM 2349 O O . PRO A 1 306 ? -28.629 21.036 18.852 1.00 86.44 306 PRO A O 1
ATOM 2352 N N . VAL A 1 307 ? -26.376 21.068 18.848 1.00 78.56 307 VAL A N 1
ATOM 2353 C CA . VAL A 1 307 ? -26.271 21.695 20.173 1.00 78.56 307 VAL A CA 1
ATOM 2354 C C . VAL A 1 307 ? -26.845 23.107 20.076 1.00 78.56 307 VAL A C 1
ATOM 2356 O O . VAL A 1 307 ? -26.462 23.848 19.166 1.00 78.56 307 VAL A O 1
ATOM 2359 N N . SER A 1 308 ? -27.776 23.426 20.977 1.00 56.50 308 SER A N 1
ATOM 2360 C CA . SER A 1 308 ? -28.325 24.778 21.149 1.00 56.50 308 SER A CA 1
ATOM 2361 C C . SER A 1 308 ? -27.293 25.728 21.748 1.00 56.50 308 SER A C 1
ATOM 2363 O O . SER A 1 308 ? -26.498 25.266 22.600 1.00 56.50 308 SER A O 1
#

Radius of gyration: 26.77 Å; chains: 1; bounding box: 69×40×66 Å

pLDDT: mean 84.22, std 17.62, range [31.12, 98.44]

Sequence (308 aa):
MLSKSVRGAALLFPGLLAGAFGYGAVNVVYAFREVPLDVRFTFHVALMRVNGPVMQSLMGLAVLGTLVLAVRSRGGQRRIAASATVLVSVSFLVTRFGNVPINQQIKRWAVSAPPANYAEILRRWELFHFTRTGCAVAAFVLVIVAVVGFTATDDGIRKVKERPHRSSARRTIRNRLVVIAHRLGLPFGPIHLLTVAGRSTGIPRTTPIAPIQLDGVRYLVQAYPDAEWVDNARAAGRGVLTRGRTSRIVDLIEVPESQRRPVLRAFPVQNSRGAQAFVRNGLVESGSPDSFADAASRCAVFRIEPVS

Secondary structure (DSSP, 8-state):
---HHHHHHHHHHHHHHHHHHHHIIIIIHHHHHHS-HHHHHHHHHHHHHHHHHHHHHHHHHHHHHHHHHHHH--HHHHHHHHHHHHHHHHHHHIIIIIIHHHHHHHHHHTTSPPPTTHHHHHHHHHHHHHHHHHHHHHHHHHHHIIIIIHHHHHHHHTTTTS------HHHHHHHHHHHHHHHTT---TT-EEEEEE-TTT--EEEEEE--EEETTEEEEE--STT-HHHHHHHHHSEEEEEETTEEEEEEEEEPPHHHHHHHHHHHHHH-HHHHHHHHHTTS-SSSSHHHHHTTTTTS-EEEEEE--